Protein AF-A0A315DS94-F1 (afdb_monomer)

Structure (mmCIF, 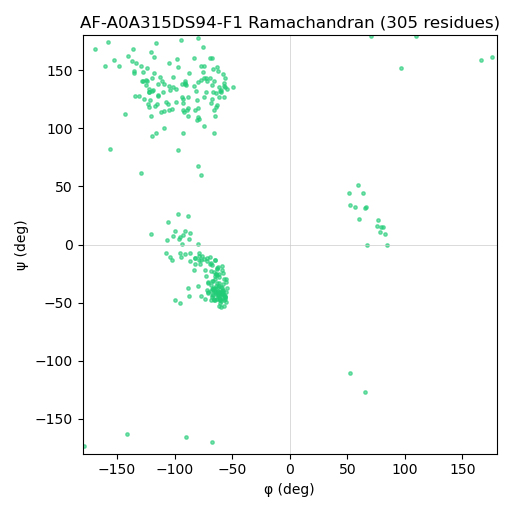N/CA/C/O backbone):
data_AF-A0A315DS94-F1
#
_entry.id   AF-A0A315DS94-F1
#
loop_
_atom_site.group_PDB
_atom_site.id
_atom_site.type_symbol
_atom_site.label_atom_id
_atom_site.label_alt_id
_atom_site.label_comp_id
_atom_site.label_asym_id
_atom_site.label_entity_id
_atom_site.label_seq_id
_atom_site.pdbx_PDB_ins_code
_atom_site.Cartn_x
_atom_site.Cartn_y
_atom_site.Cartn_z
_atom_site.occupancy
_atom_site.B_iso_or_equiv
_atom_site.auth_seq_id
_atom_site.auth_comp_id
_atom_site.auth_asym_id
_atom_site.auth_atom_id
_atom_site.pdbx_PDB_model_num
ATOM 1 N N . MET A 1 1 ? 12.320 22.728 8.512 1.00 31.58 1 MET A N 1
ATOM 2 C CA . MET A 1 1 ? 11.979 21.483 9.229 1.00 31.58 1 MET A CA 1
ATOM 3 C C . MET A 1 1 ? 10.503 21.560 9.566 1.00 31.58 1 MET A C 1
ATOM 5 O O . MET A 1 1 ? 10.141 22.388 10.389 1.00 31.58 1 MET A O 1
ATOM 9 N N . ALA A 1 2 ? 9.648 20.823 8.853 1.00 37.47 2 ALA A N 1
ATOM 10 C CA . ALA A 1 2 ? 8.247 20.714 9.250 1.00 37.47 2 ALA A CA 1
ATOM 11 C C . ALA A 1 2 ? 8.209 20.008 10.614 1.00 37.47 2 ALA A C 1
ATOM 13 O O . ALA A 1 2 ? 8.902 19.006 10.791 1.00 37.47 2 ALA A O 1
ATOM 14 N N . GLN A 1 3 ? 7.481 20.562 11.585 1.00 44.25 3 GLN A N 1
ATOM 15 C CA . GLN A 1 3 ? 7.216 19.864 12.843 1.00 44.25 3 GLN A CA 1
ATOM 16 C C . GLN A 1 3 ? 6.599 18.501 12.511 1.00 44.25 3 GLN A C 1
ATOM 18 O O . GLN A 1 3 ? 5.731 18.419 11.643 1.00 44.25 3 GLN A O 1
ATOM 23 N N . ASN A 1 4 ? 7.081 17.438 13.156 1.00 63.25 4 ASN A N 1
ATOM 24 C CA . ASN A 1 4 ? 6.507 16.108 13.006 1.00 63.25 4 ASN A CA 1
ATOM 25 C C . ASN A 1 4 ? 5.096 16.144 13.603 1.00 63.25 4 ASN A C 1
ATOM 27 O O . ASN A 1 4 ? 4.937 16.055 14.816 1.00 63.25 4 ASN A O 1
ATOM 31 N N . VAL A 1 5 ? 4.082 16.342 12.758 1.00 65.38 5 VAL A N 1
ATOM 32 C CA . VAL A 1 5 ? 2.681 16.517 13.173 1.00 65.38 5 VAL A CA 1
ATOM 33 C C . VAL A 1 5 ? 2.202 15.308 13.978 1.00 65.38 5 VAL A C 1
ATOM 35 O O . VAL A 1 5 ? 1.338 15.437 14.831 1.00 65.38 5 VAL A O 1
ATOM 38 N N . LEU A 1 6 ? 2.815 14.141 13.786 1.00 78.75 6 LEU A N 1
ATOM 39 C CA . LEU A 1 6 ? 2.491 12.937 14.542 1.00 78.75 6 LEU A CA 1
ATOM 40 C C . LEU A 1 6 ? 2.808 13.056 16.039 1.00 78.75 6 LEU A C 1
ATOM 42 O O . LEU A 1 6 ? 2.138 12.410 16.837 1.00 78.75 6 LEU A O 1
ATOM 46 N N . SER A 1 7 ? 3.772 13.892 16.451 1.00 75.81 7 SER A N 1
ATOM 47 C CA . SER A 1 7 ? 4.131 14.023 17.870 1.00 75.81 7 SER A CA 1
ATOM 48 C C . SER A 1 7 ? 3.084 14.758 18.710 1.00 75.81 7 SER A C 1
ATOM 50 O O . SER A 1 7 ? 3.202 14.773 19.932 1.00 75.81 7 SER A O 1
ATOM 52 N N . SER A 1 8 ? 2.089 15.402 18.087 1.00 79.62 8 SER A N 1
ATOM 53 C CA . SER A 1 8 ? 0.983 16.051 18.804 1.00 79.62 8 SER A CA 1
ATOM 54 C C . SER A 1 8 ? -0.181 15.106 19.113 1.00 79.62 8 SER A C 1
ATOM 56 O O . SER A 1 8 ? -1.092 15.498 19.842 1.00 79.62 8 SER A O 1
ATOM 58 N N . TYR A 1 9 ? -0.157 13.874 18.599 1.00 85.12 9 TYR A N 1
ATOM 59 C CA . TYR A 1 9 ? -1.193 12.877 18.844 1.00 85.12 9 TYR A CA 1
ATOM 60 C C . TYR A 1 9 ? -0.695 11.813 19.828 1.00 85.12 9 TYR A C 1
ATOM 62 O O . TYR A 1 9 ? 0.433 11.335 19.690 1.00 85.12 9 TYR A O 1
ATOM 70 N N . PRO A 1 10 ? -1.514 11.411 20.818 1.00 83.25 10 PRO A N 1
ATOM 71 C CA . PRO A 1 10 ? -1.152 10.317 21.703 1.00 83.25 10 PRO A CA 1
ATOM 72 C C . PRO A 1 10 ? -1.023 9.028 20.885 1.00 83.25 10 PRO A C 1
ATOM 74 O O . PRO A 1 10 ? -1.975 8.593 20.233 1.00 83.25 10 PRO A O 1
ATOM 77 N N . ALA A 1 11 ? 0.169 8.437 20.922 1.00 90.44 11 ALA A N 1
ATOM 78 C CA . ALA A 1 11 ? 0.489 7.188 20.252 1.00 90.44 11 ALA A CA 1
ATOM 79 C C . ALA A 1 11 ? 0.800 6.108 21.292 1.00 90.44 11 ALA A C 1
ATOM 81 O O . ALA A 1 11 ? 1.638 6.294 22.175 1.00 90.44 11 ALA A O 1
ATOM 82 N N . GLU A 1 12 ? 0.126 4.971 21.174 1.00 93.88 12 GLU A N 1
ATOM 83 C CA . GLU A 1 12 ? 0.364 3.773 21.973 1.00 93.88 12 GLU A CA 1
ATOM 84 C C . GLU A 1 12 ? 1.170 2.767 21.148 1.00 93.88 12 GLU A C 1
ATOM 86 O O . GLU A 1 12 ? 0.871 2.531 19.977 1.00 93.88 12 GLU A O 1
ATOM 91 N N . ALA A 1 13 ? 2.186 2.148 21.749 1.00 93.62 13 ALA A N 1
ATOM 92 C CA . ALA A 1 13 ? 2.885 1.043 21.106 1.00 93.62 13 ALA A CA 1
ATOM 93 C C . ALA A 1 13 ? 1.953 -0.174 21.007 1.00 93.62 13 ALA A C 1
ATOM 95 O O . ALA A 1 13 ? 1.464 -0.685 22.014 1.00 93.62 13 ALA A O 1
ATOM 96 N N . LEU A 1 14 ? 1.724 -0.656 19.787 1.00 94.06 14 LEU A N 1
ATOM 97 C CA . LEU A 1 14 ? 1.011 -1.900 19.542 1.00 94.06 14 LEU A CA 1
ATOM 98 C C . LEU A 1 14 ? 2.030 -3.032 19.451 1.00 94.06 14 LEU A C 1
ATOM 100 O O . LEU A 1 14 ? 2.844 -3.067 18.536 1.00 94.06 14 LEU A O 1
ATOM 104 N N . GLU A 1 15 ? 1.976 -3.974 20.382 1.00 93.31 15 GLU A N 1
ATOM 105 C CA . GLU A 1 15 ? 2.943 -5.068 20.437 1.00 93.31 15 GLU A CA 1
ATOM 106 C C . GLU A 1 15 ? 2.615 -6.177 19.437 1.00 93.31 15 GLU A C 1
ATOM 108 O O . GLU A 1 15 ? 1.640 -6.917 19.616 1.00 93.31 15 GLU A O 1
ATOM 113 N N . VAL A 1 16 ? 3.445 -6.296 18.397 1.00 96.75 16 VAL A N 1
ATOM 114 C CA . VAL A 1 16 ? 3.343 -7.326 17.356 1.00 96.75 16 VAL A CA 1
ATOM 115 C C . VAL A 1 16 ? 4.723 -7.921 17.094 1.00 96.75 16 VAL A C 1
ATOM 117 O O . VAL A 1 16 ? 5.678 -7.197 16.819 1.00 96.75 16 VAL A O 1
ATOM 120 N N . THR A 1 17 ? 4.818 -9.247 17.148 1.00 96.94 17 THR A N 1
ATOM 121 C CA . THR A 1 17 ? 6.034 -9.999 16.817 1.00 96.94 17 THR A CA 1
ATOM 122 C C . THR A 1 17 ? 5.780 -10.844 15.580 1.00 96.94 17 THR A C 1
ATOM 124 O O . THR A 1 17 ? 4.722 -11.462 15.460 1.00 96.94 17 THR A O 1
ATOM 127 N N . VAL A 1 18 ? 6.750 -10.880 14.671 1.00 96.56 18 VAL A N 1
ATOM 128 C CA . VAL A 1 18 ? 6.708 -11.693 13.451 1.00 96.56 18 VAL A CA 1
ATOM 129 C C . VAL A 1 18 ? 8.041 -12.391 13.232 1.00 96.56 18 VAL A C 1
ATOM 131 O O . VAL A 1 18 ? 9.091 -11.831 13.545 1.00 96.56 18 VAL A O 1
ATOM 134 N N . PHE A 1 19 ? 8.006 -13.583 12.644 1.00 95.56 19 PHE A N 1
ATOM 135 C CA . PHE A 1 19 ? 9.216 -14.254 12.189 1.00 95.56 19 PHE A CA 1
ATOM 136 C C . PHE A 1 19 ? 9.657 -13.671 10.845 1.00 95.56 19 PHE A C 1
ATOM 138 O O . PHE A 1 19 ? 8.937 -13.765 9.848 1.00 95.56 19 PHE A O 1
ATOM 145 N N . ASP A 1 20 ? 10.845 -13.073 10.797 1.00 95.12 20 ASP A N 1
ATOM 146 C CA . ASP A 1 20 ? 11.422 -12.592 9.551 1.00 95.12 20 ASP A CA 1
ATOM 147 C C . ASP A 1 20 ? 12.241 -13.695 8.878 1.00 95.12 20 ASP A C 1
ATOM 149 O O . ASP A 1 20 ? 13.325 -14.060 9.335 1.00 95.12 20 ASP A O 1
ATOM 153 N N . VAL A 1 21 ? 11.734 -14.201 7.754 1.00 92.19 21 VAL A N 1
ATOM 154 C CA . VAL A 1 21 ? 12.362 -15.296 7.000 1.00 92.19 21 VAL A CA 1
ATOM 155 C C . VAL A 1 21 ? 13.756 -14.922 6.489 1.00 92.19 21 VAL A C 1
ATOM 157 O O . VAL A 1 21 ? 14.645 -15.767 6.466 1.00 92.19 21 VAL A O 1
ATOM 160 N N . LYS A 1 22 ? 13.974 -13.662 6.095 1.00 91.19 22 LYS A N 1
ATOM 161 C CA . LYS A 1 22 ? 15.261 -13.213 5.552 1.00 91.19 22 LYS A CA 1
ATOM 162 C C . LYS A 1 22 ? 16.329 -13.126 6.642 1.00 91.19 22 LYS A C 1
ATOM 164 O O . LYS A 1 22 ? 17.489 -13.432 6.385 1.00 91.19 22 LYS A O 1
ATOM 169 N N . LEU A 1 23 ? 15.949 -12.668 7.832 1.00 93.00 23 LEU A N 1
ATOM 170 C CA . LEU A 1 23 ? 16.839 -12.538 8.986 1.00 93.00 23 LEU A CA 1
ATOM 171 C C . LEU A 1 23 ? 16.930 -13.824 9.818 1.00 93.00 23 LEU A C 1
ATOM 173 O O . LEU A 1 23 ? 17.822 -13.923 10.658 1.00 93.00 23 LEU A O 1
ATOM 177 N N . GLY A 1 24 ? 16.020 -14.778 9.608 1.00 94.62 24 GLY A N 1
ATOM 178 C CA . GLY A 1 24 ? 15.966 -16.049 10.328 1.00 94.62 24 GLY A CA 1
ATOM 179 C C . GLY A 1 24 ? 15.659 -15.895 11.818 1.00 94.62 24 GLY A C 1
ATOM 180 O O . GLY A 1 24 ? 16.174 -16.667 12.624 1.00 94.62 24 GLY A O 1
ATOM 181 N N . LYS A 1 25 ? 14.886 -14.874 12.208 1.00 95.75 25 LYS A N 1
ATOM 182 C CA . LYS A 1 25 ? 14.580 -14.588 13.618 1.00 95.75 25 LYS A CA 1
ATOM 183 C C . LYS A 1 25 ? 13.250 -13.872 13.797 1.00 95.75 25 LYS A C 1
ATOM 185 O O . LYS A 1 25 ? 12.793 -13.165 12.899 1.00 95.75 25 LYS A O 1
ATOM 190 N N . ASP A 1 26 ? 12.701 -13.976 15.000 1.00 97.12 26 ASP A N 1
ATOM 191 C CA . ASP A 1 26 ? 11.597 -13.127 15.426 1.00 97.12 26 ASP A CA 1
ATOM 192 C C . ASP A 1 26 ? 12.048 -11.673 15.569 1.00 97.12 26 ASP A C 1
ATOM 194 O O . ASP A 1 26 ? 13.120 -11.364 16.102 1.00 97.12 26 ASP A O 1
ATOM 198 N N . ILE A 1 27 ? 11.201 -10.768 15.095 1.00 96.56 27 ILE A N 1
ATOM 199 C CA . ILE A 1 27 ? 11.354 -9.332 15.262 1.00 96.56 27 ILE A CA 1
ATOM 200 C C . ILE A 1 27 ? 10.092 -8.758 15.894 1.00 96.56 27 ILE A C 1
ATOM 202 O O . ILE A 1 27 ? 8.969 -9.145 15.571 1.00 96.56 27 ILE A O 1
ATOM 206 N N . ARG A 1 28 ? 10.288 -7.796 16.789 1.00 96.69 28 ARG A N 1
ATOM 207 C CA . ARG A 1 28 ? 9.211 -6.978 17.339 1.00 96.69 28 ARG A CA 1
ATOM 208 C C . ARG A 1 28 ? 9.009 -5.781 16.423 1.00 96.69 28 ARG A C 1
ATOM 210 O O . ARG A 1 28 ? 9.938 -4.996 16.228 1.00 96.69 28 ARG A O 1
ATOM 217 N N . LEU A 1 29 ? 7.826 -5.671 15.834 1.00 95.50 29 LEU A N 1
ATOM 218 C CA . LEU A 1 29 ? 7.482 -4.561 14.959 1.00 95.50 29 LEU A CA 1
ATOM 219 C C . LEU A 1 29 ? 7.412 -3.252 15.747 1.00 95.50 29 LEU A C 1
ATOM 221 O O . LEU A 1 29 ? 7.094 -3.233 16.935 1.00 95.50 29 LEU A O 1
ATOM 225 N N . ASN A 1 30 ? 7.704 -2.149 15.063 1.00 90.31 30 ASN A N 1
ATOM 226 C CA . ASN A 1 30 ? 7.511 -0.810 15.597 1.00 90.31 30 ASN A CA 1
ATOM 227 C C . ASN A 1 30 ? 6.171 -0.276 15.081 1.00 90.31 30 ASN A C 1
ATOM 229 O O . ASN A 1 30 ? 6.100 0.411 14.062 1.00 90.31 30 ASN A O 1
ATOM 233 N N . THR A 1 31 ? 5.096 -0.679 15.748 1.00 94.06 31 THR A N 1
ATOM 234 C CA . THR A 1 31 ? 3.721 -0.333 15.379 1.00 94.06 31 THR A CA 1
ATOM 235 C C . THR A 1 31 ? 3.120 0.620 16.396 1.00 94.06 31 THR A C 1
ATOM 237 O O . THR A 1 31 ? 3.203 0.376 17.597 1.00 94.06 31 THR A O 1
ATOM 240 N N . GLN A 1 32 ? 2.518 1.712 15.922 1.00 96.06 32 GLN A N 1
ATOM 241 C CA . GLN A 1 32 ? 1.927 2.740 16.783 1.00 96.06 32 GLN A CA 1
ATOM 242 C C . GLN A 1 32 ? 0.443 2.898 16.480 1.00 96.06 32 GLN A C 1
ATOM 244 O O . GLN A 1 32 ? 0.084 3.162 15.336 1.00 96.06 32 GLN A O 1
ATOM 249 N N . LEU A 1 33 ? -0.401 2.756 17.499 1.00 97.44 33 LEU A N 1
ATOM 250 C CA . LEU A 1 33 ? -1.831 3.033 17.453 1.00 97.44 33 LEU A CA 1
ATOM 251 C C . LEU A 1 33 ? -2.081 4.477 17.897 1.00 97.44 33 LEU A C 1
ATOM 253 O O . LEU A 1 33 ? -1.751 4.854 19.018 1.00 97.44 33 LEU A O 1
ATOM 257 N N . LEU A 1 34 ? -2.697 5.266 17.026 1.00 97.56 34 LEU A N 1
ATOM 258 C CA . LEU A 1 34 ? -3.178 6.609 17.318 1.00 97.56 34 LEU A CA 1
ATOM 259 C C . LEU A 1 34 ? -4.701 6.576 17.394 1.00 97.56 34 LEU A C 1
ATOM 261 O O . LEU A 1 34 ? -5.378 6.159 16.448 1.00 97.56 34 LEU A O 1
ATOM 265 N N . ALA A 1 35 ? -5.228 6.996 18.540 1.00 95.56 35 ALA A N 1
ATOM 266 C CA . ALA A 1 35 ? -6.650 6.940 18.843 1.00 95.56 35 ALA A CA 1
ATOM 267 C C . ALA A 1 35 ? -7.360 8.258 18.482 1.00 95.56 35 ALA A C 1
ATOM 269 O O . ALA A 1 35 ? -6.830 9.336 18.771 1.00 95.56 35 ALA A O 1
ATOM 270 N N . PRO A 1 36 ? -8.566 8.204 17.885 1.00 95.56 36 PRO A N 1
ATOM 271 C CA . PRO A 1 36 ? -9.404 9.379 17.712 1.00 95.56 36 PRO A CA 1
ATOM 272 C C . PRO A 1 36 ? -10.060 9.751 19.050 1.00 95.56 36 PRO A C 1
ATOM 274 O O . PRO A 1 36 ? -10.054 8.979 20.009 1.00 95.56 36 PRO A O 1
ATOM 277 N N . THR A 1 37 ? -10.687 10.924 19.115 1.00 94.06 37 THR A N 1
ATOM 278 C CA . THR A 1 37 ? -11.395 11.385 20.324 1.00 94.06 37 THR A CA 1
ATOM 279 C C . THR A 1 37 ? -12.779 10.753 20.509 1.00 94.06 37 THR A C 1
ATOM 281 O O . THR A 1 37 ? -13.392 10.920 21.563 1.00 94.06 37 THR A O 1
ATOM 284 N N . VAL A 1 38 ? -13.288 10.031 19.503 1.00 94.81 38 VAL A N 1
ATOM 285 C CA . VAL A 1 38 ? -14.598 9.365 19.557 1.00 94.81 38 VAL A CA 1
ATOM 286 C C . VAL A 1 38 ? -14.545 8.076 20.397 1.00 94.81 38 VAL A C 1
ATOM 288 O O . VAL A 1 38 ? -13.489 7.447 20.473 1.00 94.81 38 VAL A O 1
ATOM 291 N N . PRO A 1 39 ? -15.661 7.621 20.998 1.00 95.75 39 PRO A N 1
ATOM 292 C CA . PRO A 1 39 ? -15.688 6.376 21.771 1.00 95.75 39 PRO A CA 1
ATOM 293 C C . PRO A 1 39 ? -15.388 5.109 20.950 1.00 95.75 39 PRO A C 1
ATOM 295 O O . PRO A 1 39 ? -15.689 5.030 19.753 1.00 95.75 39 PRO A O 1
ATOM 298 N N . THR A 1 40 ? -14.852 4.085 21.615 1.00 96.06 40 THR A N 1
ATOM 299 C CA . THR A 1 40 ? -14.667 2.732 21.062 1.00 96.06 40 THR A CA 1
ATOM 300 C C . THR A 1 40 ? -16.018 2.010 20.859 1.00 96.06 40 THR A C 1
ATOM 302 O O . THR A 1 40 ? -17.015 2.408 21.467 1.00 96.06 40 THR A O 1
ATOM 305 N N . PRO A 1 41 ? -16.088 0.954 20.019 1.00 97.56 41 PRO A N 1
ATOM 306 C CA . PRO A 1 41 ? -15.018 0.425 19.170 1.00 97.56 41 PRO A CA 1
ATOM 307 C C . PRO A 1 41 ? -14.662 1.376 18.015 1.00 97.56 41 PRO A C 1
ATOM 309 O O . PRO A 1 41 ? -15.520 2.075 17.472 1.00 97.56 41 PRO A O 1
ATOM 312 N N . TRP A 1 42 ? -13.380 1.459 17.666 1.00 98.19 42 TRP A N 1
ATOM 313 C CA . TRP A 1 42 ? -12.876 2.272 16.561 1.00 98.19 42 TRP A CA 1
ATOM 314 C C . TRP A 1 42 ? -12.824 1.473 15.268 1.00 98.19 42 TRP A C 1
ATOM 316 O O . TRP A 1 42 ? -12.377 0.332 15.249 1.00 98.19 42 TRP A O 1
ATOM 326 N N . GLN A 1 43 ? -13.211 2.114 14.172 1.00 98.62 43 GLN A N 1
ATOM 327 C CA . GLN A 1 43 ? -12.850 1.647 12.840 1.00 98.62 43 GLN A CA 1
ATOM 328 C C . GLN A 1 43 ? -11.417 2.103 12.565 1.00 98.62 43 GLN A C 1
ATOM 330 O O . GLN A 1 43 ? -11.048 3.221 12.936 1.00 98.62 43 GLN A O 1
ATOM 335 N N . THR A 1 44 ? -10.605 1.253 11.946 1.00 98.75 44 THR A N 1
ATOM 336 C CA . THR A 1 44 ? -9.150 1.446 11.932 1.00 98.75 44 THR A CA 1
ATOM 337 C C . THR A 1 44 ? -8.571 1.403 10.534 1.00 98.75 44 THR A C 1
ATOM 339 O O . THR A 1 44 ? -8.952 0.568 9.717 1.00 98.75 44 THR A O 1
ATOM 342 N N . VAL A 1 45 ? -7.598 2.272 10.274 1.00 98.88 45 VAL A N 1
ATOM 343 C CA . VAL A 1 45 ? -6.780 2.243 9.062 1.00 98.88 45 VAL A CA 1
ATOM 344 C C . VAL A 1 45 ? -5.333 1.936 9.436 1.00 98.88 45 VAL A C 1
ATOM 346 O O . VAL A 1 45 ? -4.709 2.670 10.199 1.00 98.88 45 VAL A O 1
ATOM 349 N N . VAL A 1 46 ? -4.784 0.854 8.889 1.00 98.88 46 VAL A N 1
ATOM 350 C CA . VAL A 1 46 ? -3.361 0.518 9.000 1.00 98.88 46 VAL A CA 1
ATOM 351 C C . VAL A 1 46 ? -2.610 1.180 7.848 1.00 98.88 46 VAL A C 1
ATOM 353 O O . VAL A 1 46 ? -2.964 0.990 6.684 1.00 98.88 46 VAL A O 1
ATOM 356 N N . LEU A 1 47 ? -1.565 1.939 8.177 1.00 98.88 47 LEU A N 1
ATOM 357 C CA . LEU A 1 47 ? -0.715 2.673 7.248 1.00 98.88 47 LEU A CA 1
ATOM 358 C C . LEU A 1 47 ? 0.724 2.140 7.291 1.00 98.88 47 LEU A C 1
ATOM 360 O O . LEU A 1 47 ? 1.511 2.573 8.135 1.00 98.88 47 LEU A O 1
ATOM 364 N N . PRO A 1 48 ? 1.123 1.226 6.390 1.00 98.56 48 PRO A N 1
ATOM 365 C CA . PRO A 1 48 ? 2.526 0.890 6.198 1.00 98.56 48 PRO A CA 1
ATOM 366 C C . PRO A 1 48 ? 3.283 2.091 5.630 1.00 98.56 48 PRO A C 1
ATOM 368 O O . PRO A 1 48 ? 2.779 2.792 4.752 1.00 98.56 48 PRO A O 1
ATOM 371 N N . SER A 1 49 ? 4.510 2.308 6.101 1.00 97.75 49 SER A N 1
ATOM 372 C CA . SER A 1 49 ? 5.350 3.417 5.638 1.00 97.75 49 SER A CA 1
ATOM 373 C C . SER A 1 49 ? 5.683 3.320 4.150 1.00 97.75 49 SER A C 1
ATOM 375 O O . SER A 1 49 ? 5.874 2.229 3.600 1.00 97.75 49 SER A O 1
ATOM 377 N N . ASN A 1 50 ? 5.850 4.459 3.494 1.00 96.81 50 ASN A N 1
ATOM 378 C CA . ASN A 1 50 ? 6.501 4.548 2.197 1.00 96.81 50 ASN A CA 1
ATOM 379 C C . ASN A 1 50 ? 8.016 4.217 2.308 1.00 96.81 50 ASN A C 1
ATOM 381 O O . ASN A 1 50 ? 8.500 3.715 3.323 1.00 96.81 50 ASN A O 1
ATOM 385 N N . CYS A 1 51 ? 8.809 4.446 1.253 1.00 96.81 51 CYS A N 1
ATOM 386 C CA . CYS A 1 51 ? 10.226 4.060 1.279 1.00 96.81 51 CYS A CA 1
ATOM 387 C C . CYS A 1 51 ? 11.118 4.892 2.231 1.00 96.81 51 CYS A C 1
ATOM 389 O O . CYS A 1 51 ? 12.266 4.492 2.450 1.00 96.81 51 CYS A O 1
ATOM 391 N N . THR A 1 52 ? 10.638 6.010 2.793 1.00 95.44 52 THR A N 1
ATOM 392 C CA . THR A 1 52 ? 11.351 6.843 3.784 1.00 95.44 52 THR A CA 1
ATOM 393 C C . THR A 1 52 ? 11.128 6.384 5.227 1.00 95.44 52 THR A C 1
ATOM 395 O O . THR A 1 52 ? 11.632 7.013 6.152 1.00 95.44 52 THR A O 1
ATOM 398 N N . GLY A 1 53 ? 10.424 5.267 5.440 1.00 94.69 53 GLY A N 1
ATOM 399 C CA . GLY A 1 53 ? 10.249 4.697 6.773 1.00 94.69 53 GLY A CA 1
ATOM 400 C C . GLY A 1 53 ? 9.432 5.623 7.671 1.00 94.69 53 GLY A C 1
ATOM 401 O O . GLY A 1 53 ? 8.340 6.037 7.302 1.00 94.69 53 GLY A O 1
ATOM 402 N N . ARG A 1 54 ? 9.953 5.948 8.856 1.00 92.12 54 ARG A N 1
ATOM 403 C CA . ARG A 1 54 ? 9.249 6.800 9.835 1.00 92.12 54 ARG A CA 1
ATOM 404 C C . ARG A 1 54 ? 9.087 8.252 9.391 1.00 92.12 54 ARG A C 1
ATOM 406 O O . ARG A 1 54 ? 8.232 8.946 9.929 1.00 92.12 54 ARG A O 1
ATOM 413 N N . ASP A 1 55 ? 9.866 8.685 8.404 1.00 92.44 55 ASP A N 1
ATOM 414 C CA . ASP A 1 55 ? 9.788 10.031 7.834 1.00 92.44 55 ASP A CA 1
ATOM 415 C C . ASP A 1 55 ? 8.765 10.102 6.684 1.00 92.44 55 ASP A C 1
ATOM 417 O O . ASP A 1 55 ? 8.889 10.922 5.771 1.00 92.44 55 ASP A O 1
ATOM 421 N N . ASP A 1 56 ? 7.778 9.203 6.664 1.00 95.00 56 ASP A N 1
ATOM 422 C CA . ASP A 1 56 ? 6.724 9.188 5.655 1.00 95.00 56 ASP A CA 1
ATOM 423 C C . ASP A 1 56 ? 5.857 10.454 5.764 1.00 95.00 56 ASP A C 1
ATOM 425 O O . ASP A 1 56 ? 5.081 10.651 6.701 1.00 95.00 56 ASP A O 1
ATOM 429 N N . HIS A 1 57 ? 5.968 11.335 4.769 1.00 94.88 57 HIS A N 1
ATOM 430 C CA . HIS A 1 57 ? 5.173 12.556 4.723 1.00 94.88 57 HIS A CA 1
ATOM 431 C C . HIS A 1 57 ? 3.670 12.286 4.561 1.00 94.88 57 HIS A C 1
ATOM 433 O O . HIS A 1 57 ? 2.858 13.047 5.083 1.00 94.88 57 HIS A O 1
ATOM 439 N N . PHE A 1 58 ? 3.281 11.191 3.903 1.00 96.75 58 PHE A N 1
ATOM 440 C CA . PHE A 1 58 ? 1.877 10.818 3.763 1.00 96.75 58 PHE A CA 1
ATOM 441 C C . PHE A 1 58 ? 1.241 10.516 5.123 1.00 96.75 58 PHE A C 1
ATOM 443 O O . PHE A 1 58 ? 0.079 10.857 5.331 1.00 96.75 58 PHE A O 1
ATOM 450 N N . TRP A 1 59 ? 1.994 9.965 6.084 1.00 97.12 59 TRP A N 1
ATOM 451 C CA . TRP A 1 59 ? 1.505 9.797 7.457 1.00 97.12 59 TRP A CA 1
ATOM 452 C C . TRP A 1 59 ? 1.163 11.140 8.110 1.00 97.12 59 TRP A C 1
ATOM 454 O O . TRP A 1 59 ? 0.090 11.266 8.693 1.00 97.12 59 TRP A O 1
ATOM 464 N N . ASN A 1 60 ? 2.016 12.160 7.953 1.00 95.56 60 ASN A N 1
ATOM 465 C CA . ASN A 1 60 ? 1.772 13.500 8.508 1.00 95.56 60 ASN A CA 1
ATOM 466 C C . ASN A 1 60 ? 0.497 14.162 7.958 1.00 95.56 60 ASN A C 1
ATOM 468 O O . ASN A 1 60 ? -0.107 14.977 8.650 1.00 95.56 60 ASN A O 1
ATOM 472 N N . LEU A 1 61 ? 0.092 13.822 6.732 1.00 96.88 61 LEU A N 1
ATOM 473 C CA . LEU A 1 61 ? -1.125 14.342 6.106 1.00 96.88 61 LEU A CA 1
ATOM 474 C C . LEU A 1 61 ? -2.356 13.491 6.451 1.00 96.88 61 LEU A C 1
ATOM 476 O O . LEU A 1 61 ? -3.420 14.020 6.773 1.00 96.88 61 LEU A O 1
ATOM 480 N N . MET A 1 62 ? -2.217 12.165 6.391 1.00 97.88 62 MET A N 1
ATOM 481 C CA . MET A 1 62 ? -3.338 11.236 6.515 1.00 97.88 62 MET A CA 1
ATOM 482 C C . MET A 1 62 ? -3.774 11.006 7.961 1.00 97.88 62 MET A C 1
ATOM 484 O O . MET A 1 62 ? -4.969 10.873 8.212 1.00 97.88 62 MET A O 1
ATOM 488 N N . VAL A 1 63 ? -2.843 10.987 8.921 1.00 98.00 63 VAL A N 1
ATOM 489 C CA . VAL A 1 63 ? -3.175 10.753 10.336 1.00 98.00 63 VAL A CA 1
ATOM 490 C C . VAL A 1 63 ? -4.150 11.810 10.871 1.00 98.00 63 VAL A C 1
ATOM 492 O O . VAL A 1 63 ? -5.216 11.409 11.341 1.00 98.00 63 VAL A O 1
ATOM 495 N N . PRO A 1 64 ? -3.888 13.131 10.754 1.00 97.12 64 PRO A N 1
ATOM 496 C CA . PRO A 1 64 ? -4.844 14.147 11.194 1.00 97.12 64 PRO A CA 1
ATOM 497 C C . PRO A 1 64 ? -6.220 14.001 10.541 1.00 97.12 64 PRO A C 1
ATOM 499 O O . PRO A 1 64 ? -7.237 14.073 11.229 1.00 97.12 64 PRO A O 1
ATOM 502 N N . ALA A 1 65 ? -6.256 13.755 9.226 1.00 97.31 65 ALA A N 1
ATOM 503 C CA . ALA A 1 65 ? -7.499 13.624 8.472 1.00 97.31 65 ALA A CA 1
ATOM 504 C C . ALA A 1 65 ? -8.340 12.423 8.943 1.00 97.31 65 ALA A C 1
ATOM 506 O O . ALA A 1 65 ? -9.556 12.535 9.091 1.00 97.31 65 ALA A O 1
ATOM 507 N N . MET A 1 66 ? -7.695 11.284 9.207 1.00 98.06 66 MET A N 1
ATOM 508 C CA . MET A 1 66 ? -8.348 10.068 9.699 1.00 98.06 66 MET A CA 1
ATOM 509 C C . MET A 1 66 ? -8.870 10.238 11.127 1.00 98.06 66 MET A C 1
ATOM 511 O O . MET A 1 66 ? -10.036 9.939 11.392 1.00 98.06 66 MET A O 1
ATOM 515 N N . LEU A 1 67 ? -8.043 10.777 12.029 1.00 97.50 67 LEU A N 1
ATOM 516 C CA . LEU A 1 67 ? -8.427 11.010 13.423 1.00 97.50 67 LEU A CA 1
ATOM 517 C C . LEU A 1 67 ? -9.592 12.006 13.526 1.00 97.50 67 LEU A C 1
ATOM 519 O O . LEU A 1 67 ? -10.519 11.781 14.301 1.00 97.50 67 LEU A O 1
ATOM 523 N N . GLN A 1 68 ? -9.590 13.064 12.703 1.00 96.12 68 GLN A N 1
ATOM 524 C CA . GLN A 1 68 ? -10.683 14.042 12.630 1.00 96.12 68 GLN A CA 1
ATOM 525 C C . GLN A 1 68 ? -12.008 13.425 12.154 1.00 96.12 68 GLN A C 1
ATOM 527 O O . GLN A 1 68 ? -13.073 13.939 12.481 1.00 96.12 68 GLN A O 1
ATOM 532 N N . LYS A 1 69 ? -11.949 12.336 11.383 1.00 96.94 69 LYS A N 1
ATOM 533 C CA . LYS A 1 69 ? -13.112 11.574 10.905 1.00 96.94 69 LYS A CA 1
ATOM 534 C C . LYS A 1 69 ? -13.484 10.407 11.831 1.00 96.94 69 LYS A C 1
ATOM 536 O O . LYS A 1 69 ? -14.301 9.571 11.447 1.00 96.94 69 LYS A O 1
ATOM 541 N N . GLY A 1 70 ? -12.864 10.304 13.008 1.00 97.06 70 GLY A N 1
ATOM 542 C CA . GLY A 1 70 ? -13.190 9.283 14.001 1.00 97.06 70 GLY A CA 1
ATOM 543 C C . GLY A 1 70 ? -12.600 7.894 13.726 1.00 97.06 70 GLY A C 1
ATOM 544 O O . GLY A 1 70 ? -13.039 6.918 14.346 1.00 97.06 70 GLY A O 1
ATOM 545 N N . PHE A 1 71 ? -11.617 7.784 12.824 1.00 98.44 71 PHE A N 1
ATOM 546 C CA . PHE A 1 71 ? -10.869 6.547 12.580 1.00 98.44 71 PHE A CA 1
ATOM 547 C C . PHE A 1 71 ? -9.644 6.469 13.483 1.00 98.44 71 PHE A C 1
ATOM 549 O O . PHE A 1 71 ? -8.909 7.443 13.606 1.00 98.44 71 PHE A O 1
ATOM 556 N N . ALA A 1 72 ? -9.377 5.297 14.059 1.00 98.31 72 ALA A N 1
ATOM 557 C CA . ALA A 1 72 ? -8.060 5.012 14.618 1.00 98.31 72 ALA A CA 1
ATOM 558 C C . ALA A 1 72 ? -7.061 4.724 13.498 1.00 98.31 72 ALA A C 1
ATOM 560 O O . ALA A 1 72 ? -7.419 4.179 12.451 1.00 98.31 72 ALA A O 1
ATOM 561 N N . VAL A 1 73 ? -5.797 5.068 13.724 1.00 98.56 73 VAL A N 1
ATOM 562 C CA . VAL A 1 73 ? -4.731 4.844 12.746 1.00 98.56 73 VAL A CA 1
ATOM 563 C C . VAL A 1 73 ? -3.639 3.996 13.363 1.00 98.56 73 VAL A C 1
ATOM 565 O O . VAL A 1 73 ? -3.201 4.267 14.475 1.00 98.56 73 VAL A O 1
ATOM 568 N N . VAL A 1 74 ? -3.173 2.988 12.632 1.00 98.62 74 VAL A N 1
ATOM 569 C CA . VAL A 1 74 ? -1.993 2.214 13.017 1.00 98.62 74 VAL A CA 1
ATOM 570 C C . VAL A 1 74 ? -0.875 2.491 12.034 1.00 98.62 74 VAL A C 1
ATOM 572 O O . VAL A 1 74 ? -0.970 2.121 10.868 1.00 98.62 74 VAL A O 1
ATOM 575 N N . LEU A 1 75 ? 0.199 3.116 12.500 1.00 98.31 75 LEU A N 1
ATOM 576 C CA . LEU A 1 75 ? 1.415 3.284 11.712 1.00 98.31 75 LEU A CA 1
ATOM 577 C C . LEU A 1 75 ? 2.229 1.996 11.779 1.00 98.31 75 LEU A C 1
ATOM 579 O O . LEU A 1 75 ? 2.563 1.529 12.869 1.00 98.31 75 LEU A O 1
ATOM 583 N N . LEU A 1 76 ? 2.542 1.427 10.616 1.00 98.00 76 LEU A N 1
ATOM 584 C CA . LEU A 1 76 ? 3.323 0.202 10.490 1.00 98.00 76 LEU A CA 1
ATOM 585 C C . LEU A 1 76 ? 4.713 0.511 9.920 1.00 98.00 76 LEU A C 1
ATOM 587 O O . LEU A 1 76 ? 4.901 0.652 8.705 1.00 98.00 76 LEU A O 1
ATOM 591 N N . ASP A 1 77 ? 5.701 0.580 10.813 1.00 95.38 77 ASP A N 1
ATOM 592 C CA . ASP A 1 77 ? 7.114 0.662 10.457 1.00 95.38 77 ASP A CA 1
ATOM 593 C C . ASP A 1 77 ? 7.753 -0.734 10.410 1.00 95.38 77 ASP A C 1
ATOM 595 O O . ASP A 1 77 ? 8.211 -1.293 11.409 1.00 95.38 77 ASP A O 1
ATOM 599 N N . SER A 1 78 ? 7.811 -1.290 9.200 1.00 95.75 78 SER A N 1
ATOM 600 C CA . SER A 1 78 ? 8.515 -2.544 8.914 1.00 95.75 78 SER A CA 1
ATOM 601 C C . SER A 1 78 ? 10.043 -2.393 8.884 1.00 95.75 78 SER A C 1
ATOM 603 O O . SER A 1 78 ? 10.747 -3.401 8.806 1.00 95.75 78 SER A O 1
ATOM 605 N N . PHE A 1 79 ? 10.578 -1.169 8.856 1.00 95.94 79 PHE A N 1
ATOM 606 C CA . PHE A 1 79 ? 11.975 -0.901 8.512 1.00 95.94 79 PHE A CA 1
ATOM 607 C C . PHE A 1 79 ? 12.866 -0.788 9.740 1.00 95.94 79 PHE A C 1
ATOM 609 O O . PHE A 1 79 ? 13.882 -1.486 9.801 1.00 95.94 79 PHE A O 1
ATOM 616 N N . SER A 1 80 ? 12.492 0.026 10.735 1.00 94.38 80 SER A N 1
ATOM 617 C CA . SER A 1 80 ? 13.352 0.232 11.908 1.00 94.38 80 SER A CA 1
ATOM 618 C C . SER A 1 80 ? 13.679 -1.061 12.667 1.00 94.38 80 SER A C 1
ATOM 620 O O . SER A 1 80 ? 14.845 -1.231 13.030 1.00 94.38 80 SER A O 1
ATOM 622 N N . PRO A 1 81 ? 12.747 -2.025 12.852 1.00 94.50 81 PRO A N 1
ATOM 623 C CA . PRO A 1 81 ? 13.060 -3.307 13.498 1.00 94.50 81 PRO A CA 1
ATOM 624 C C . PRO A 1 81 ? 14.083 -4.153 12.731 1.00 94.50 81 PRO A C 1
ATOM 626 O O . PRO A 1 81 ? 14.722 -5.040 13.294 1.00 94.50 81 PRO A O 1
ATOM 629 N N . ARG A 1 82 ? 14.242 -3.875 11.433 1.00 95.69 82 ARG A N 1
ATOM 630 C CA . ARG A 1 82 ? 15.172 -4.547 10.520 1.00 95.69 82 ARG A CA 1
ATOM 631 C C . ARG A 1 82 ? 16.444 -3.729 10.269 1.00 95.69 82 ARG A C 1
ATOM 633 O O . ARG A 1 82 ? 17.262 -4.123 9.445 1.00 95.69 82 ARG A O 1
ATOM 640 N N . GLY A 1 83 ? 16.629 -2.617 10.986 1.00 94.75 83 GLY A N 1
ATOM 641 C CA . GLY A 1 83 ? 17.824 -1.774 10.907 1.00 94.75 83 GLY A CA 1
ATOM 642 C C . GLY A 1 83 ? 17.851 -0.806 9.723 1.00 94.75 83 GLY A C 1
ATOM 643 O O . GLY A 1 83 ? 18.909 -0.262 9.414 1.00 94.75 83 GLY A O 1
ATOM 644 N N . PHE A 1 84 ? 16.715 -0.571 9.060 1.00 95.31 84 PHE A N 1
ATOM 645 C CA . PHE A 1 84 ? 16.625 0.367 7.942 1.00 95.31 84 PHE A CA 1
ATOM 646 C C . PHE A 1 84 ? 15.955 1.673 8.377 1.00 95.31 84 PHE A C 1
ATOM 648 O O . PHE A 1 84 ? 14.898 1.661 9.001 1.00 95.31 84 PHE A O 1
ATOM 655 N N . SER A 1 85 ? 16.546 2.809 8.006 1.00 94.25 85 SER A N 1
ATOM 656 C CA . SER A 1 85 ? 15.877 4.116 8.070 1.00 94.25 85 SER A CA 1
ATOM 657 C C . SER A 1 85 ? 15.109 4.414 6.781 1.00 94.25 85 SER A C 1
ATOM 659 O O . SER A 1 85 ? 14.008 4.947 6.820 1.00 94.25 85 SER A O 1
ATOM 661 N N . SER A 1 86 ? 15.662 4.016 5.634 1.00 95.62 86 SER A N 1
ATOM 662 C CA . SER A 1 86 ? 15.027 4.128 4.325 1.00 95.62 86 SER A CA 1
ATOM 663 C C . SER A 1 86 ? 15.465 2.991 3.411 1.00 95.62 86 SER A C 1
ATOM 665 O O . SER A 1 86 ? 16.572 2.468 3.522 1.00 95.62 86 SER A O 1
ATOM 667 N N . VAL A 1 87 ? 14.598 2.665 2.455 1.00 96.38 87 VAL A N 1
ATOM 668 C CA . VAL A 1 87 ? 14.879 1.738 1.351 1.00 96.38 87 VAL A CA 1
ATOM 669 C C . VAL A 1 87 ? 14.718 2.407 -0.016 1.00 96.38 87 VAL A C 1
ATOM 671 O O . VAL A 1 87 ? 14.760 1.731 -1.039 1.00 96.38 87 VAL A O 1
ATOM 674 N N . CYS A 1 88 ? 14.530 3.733 -0.082 1.00 96.25 88 CYS A N 1
ATOM 675 C CA . CYS A 1 88 ? 14.283 4.423 -1.355 1.00 96.25 88 CYS A CA 1
ATOM 676 C C . CYS A 1 88 ? 15.431 4.234 -2.357 1.00 96.25 88 CYS A C 1
ATOM 678 O O . CYS A 1 88 ? 15.178 4.085 -3.550 1.00 96.25 88 CYS A O 1
ATOM 680 N N . ALA A 1 89 ? 16.680 4.207 -1.882 1.00 94.56 89 ALA A N 1
ATOM 681 C CA . ALA A 1 89 ? 17.860 3.999 -2.719 1.00 94.56 89 ALA A CA 1
ATOM 682 C C . ALA A 1 89 ? 18.143 2.518 -3.032 1.00 94.56 89 ALA A C 1
ATOM 684 O O . ALA A 1 89 ? 18.903 2.221 -3.952 1.00 94.56 89 ALA A O 1
ATOM 685 N N . ASN A 1 90 ? 17.567 1.571 -2.291 1.00 93.56 90 ASN A N 1
ATOM 686 C CA . ASN A 1 90 ? 17.730 0.144 -2.556 1.00 93.56 90 ASN A CA 1
ATOM 687 C C . ASN A 1 90 ? 16.552 -0.656 -1.985 1.00 93.56 90 ASN A C 1
ATOM 689 O O . ASN A 1 90 ? 16.621 -1.247 -0.907 1.00 93.56 90 ASN A O 1
ATOM 693 N N . LYS A 1 91 ? 15.462 -0.701 -2.746 1.00 90.56 91 LYS A N 1
ATOM 694 C CA . LYS A 1 91 ? 14.236 -1.421 -2.410 1.00 90.56 91 LYS A CA 1
ATOM 695 C C . LYS A 1 91 ? 14.459 -2.936 -2.315 1.00 90.56 91 LYS A C 1
ATOM 697 O O . LYS A 1 91 ? 13.694 -3.597 -1.629 1.00 90.56 91 LYS A O 1
ATOM 702 N N . PHE A 1 92 ? 15.515 -3.500 -2.915 1.00 87.75 92 PHE A N 1
ATOM 703 C CA . PHE A 1 92 ? 15.816 -4.939 -2.806 1.00 87.75 92 PHE A CA 1
ATOM 704 C C . PHE A 1 92 ? 16.269 -5.374 -1.403 1.00 87.75 92 PHE A C 1
ATOM 706 O O . PHE A 1 92 ? 16.233 -6.565 -1.079 1.00 87.75 92 PHE A O 1
ATOM 713 N N . GLN A 1 93 ? 16.680 -4.433 -0.547 1.00 90.00 93 GLN A N 1
ATOM 714 C CA . GLN A 1 93 ? 17.048 -4.741 0.837 1.00 90.00 93 GLN A CA 1
ATOM 715 C C . GLN A 1 93 ? 15.849 -5.170 1.685 1.00 90.00 93 GLN A C 1
ATOM 717 O O . GLN A 1 93 ? 16.042 -5.924 2.639 1.00 90.00 93 GLN A O 1
ATOM 722 N N . MET A 1 94 ? 14.630 -4.788 1.296 1.00 92.12 94 MET A N 1
ATOM 723 C CA . MET A 1 94 ? 13.408 -5.124 2.013 1.00 92.12 94 MET A CA 1
ATOM 724 C C . MET A 1 94 ? 12.428 -5.878 1.115 1.00 92.12 94 MET A C 1
ATOM 726 O O . MET A 1 94 ? 11.951 -5.362 0.106 1.00 92.12 94 MET A O 1
ATOM 730 N N . TRP A 1 95 ? 12.116 -7.113 1.498 1.00 93.75 95 TRP A N 1
ATOM 731 C CA . TRP A 1 95 ? 11.157 -7.943 0.775 1.00 93.75 95 TRP A CA 1
ATOM 732 C C . TRP A 1 95 ? 9.737 -7.432 1.020 1.00 93.75 95 TRP A C 1
ATOM 734 O O . TRP A 1 95 ? 9.351 -7.186 2.162 1.00 93.75 95 TRP A O 1
ATOM 744 N N . GLN A 1 96 ? 8.959 -7.260 -0.050 1.00 94.31 96 GLN A N 1
ATOM 745 C CA . GLN A 1 96 ? 7.566 -6.813 0.071 1.00 94.31 96 GLN A CA 1
ATOM 746 C C . GLN A 1 96 ? 6.705 -7.881 0.745 1.00 94.31 96 GLN A C 1
ATOM 748 O O . GLN A 1 96 ? 5.803 -7.555 1.505 1.00 94.31 96 GLN A O 1
ATOM 753 N N . GLU A 1 97 ? 7.052 -9.149 0.545 1.00 95.50 97 GLU A N 1
ATOM 754 C CA . GLU A 1 97 ? 6.441 -10.302 1.196 1.00 95.50 97 GLU A CA 1
ATOM 755 C C . GLU A 1 97 ? 6.506 -10.169 2.722 1.00 95.50 97 GLU A C 1
ATOM 757 O O . GLU A 1 97 ? 5.492 -10.315 3.394 1.00 95.50 97 GLU A O 1
ATOM 762 N N . ALA A 1 98 ? 7.660 -9.769 3.270 1.00 96.31 98 ALA A N 1
ATOM 763 C CA . ALA A 1 98 ? 7.804 -9.534 4.706 1.00 96.31 98 ALA A CA 1
ATOM 764 C C . ALA A 1 98 ? 6.886 -8.401 5.198 1.00 96.31 98 ALA A C 1
ATOM 766 O O . ALA A 1 98 ? 6.295 -8.510 6.263 1.00 96.31 98 ALA A O 1
ATOM 767 N N . ARG A 1 99 ? 6.687 -7.344 4.400 1.00 97.50 99 ARG A N 1
ATOM 768 C CA . ARG A 1 99 ? 5.756 -6.258 4.753 1.00 97.50 99 ARG A CA 1
ATOM 769 C C . ARG A 1 99 ? 4.292 -6.698 4.730 1.00 97.50 99 ARG A C 1
ATOM 771 O O . ARG A 1 99 ? 3.506 -6.220 5.542 1.00 97.50 99 ARG A O 1
ATOM 778 N N . VAL A 1 100 ? 3.924 -7.601 3.821 1.00 98.31 100 VAL A N 1
ATOM 779 C CA . VAL A 1 100 ? 2.587 -8.213 3.796 1.00 98.31 100 VAL A CA 1
ATOM 780 C C . VAL A 1 100 ? 2.383 -9.092 5.036 1.00 98.31 100 VAL A C 1
ATOM 782 O O . VAL A 1 100 ? 1.341 -8.978 5.677 1.00 98.31 100 VAL A O 1
ATOM 785 N N . VAL A 1 101 ? 3.384 -9.894 5.431 1.00 97.94 101 VAL A N 1
ATOM 786 C CA . VAL A 1 101 ? 3.355 -10.664 6.694 1.00 97.94 101 VAL A CA 1
ATOM 787 C C . VAL A 1 101 ? 3.162 -9.735 7.893 1.00 97.94 101 VAL A C 1
ATOM 789 O O . VAL A 1 101 ? 2.286 -9.988 8.718 1.00 97.94 101 VAL A O 1
ATOM 792 N N . ASP A 1 102 ? 3.930 -8.642 7.966 1.00 98.31 102 ASP A N 1
ATOM 793 C CA . ASP A 1 102 ? 3.803 -7.647 9.033 1.00 98.31 102 ASP A CA 1
ATOM 794 C C . ASP A 1 102 ? 2.370 -7.086 9.107 1.00 98.31 102 ASP A C 1
ATOM 796 O O . ASP A 1 102 ? 1.777 -7.025 10.184 1.00 98.31 102 ASP A O 1
ATOM 800 N N . ALA A 1 103 ? 1.788 -6.707 7.962 1.00 98.62 103 ALA A N 1
ATOM 801 C CA . ALA A 1 103 ? 0.434 -6.159 7.896 1.00 98.62 103 ALA A CA 1
ATOM 802 C C . ALA A 1 103 ? -0.626 -7.169 8.367 1.00 98.62 103 ALA A C 1
ATOM 804 O O . ALA A 1 103 ? -1.520 -6.806 9.131 1.00 98.62 103 ALA A O 1
ATOM 805 N N . VAL A 1 104 ? -0.514 -8.439 7.969 1.00 98.50 104 VAL A N 1
ATOM 806 C CA . VAL A 1 104 ? -1.437 -9.499 8.410 1.00 98.50 104 VAL A CA 1
ATOM 807 C C . VAL A 1 104 ? -1.291 -9.787 9.910 1.00 98.50 104 VAL A C 1
ATOM 809 O O . VAL A 1 104 ? -2.294 -9.980 10.599 1.00 98.50 104 VAL A O 1
ATOM 812 N N . ALA A 1 105 ? -0.075 -9.745 10.458 1.00 98.38 105 ALA A N 1
ATOM 813 C CA . ALA A 1 105 ? 0.141 -9.893 11.898 1.00 98.38 105 ALA A CA 1
ATOM 814 C C . ALA A 1 105 ? -0.483 -8.736 12.699 1.00 98.38 105 ALA A C 1
ATOM 816 O O . ALA A 1 105 ? -1.112 -8.965 13.736 1.00 98.38 105 ALA A O 1
ATOM 817 N N . VAL A 1 106 ? -0.377 -7.503 12.191 1.00 98.56 106 VAL A N 1
ATOM 818 C CA . VAL A 1 106 ? -1.067 -6.335 12.759 1.00 98.56 106 VAL A CA 1
ATOM 819 C C . VAL A 1 106 ? -2.583 -6.506 12.691 1.00 98.56 106 VAL A C 1
ATOM 821 O O . VAL A 1 106 ? -3.254 -6.278 13.694 1.00 98.56 106 VAL A O 1
ATOM 824 N N . LEU A 1 107 ? -3.132 -6.960 11.559 1.00 98.75 107 LEU A N 1
ATOM 825 C CA . LEU A 1 107 ? -4.566 -7.239 11.427 1.00 98.75 107 LEU A CA 1
ATOM 826 C C . LEU A 1 107 ? -5.045 -8.219 12.503 1.00 98.75 107 LEU A C 1
ATOM 828 O O . LEU A 1 107 ? -6.006 -7.930 13.211 1.00 98.75 107 LEU A O 1
ATOM 832 N N . LYS A 1 108 ? -4.339 -9.341 12.675 1.00 97.88 108 LYS A N 1
ATOM 833 C CA . LYS A 1 108 ? -4.661 -10.353 13.690 1.00 97.88 108 LY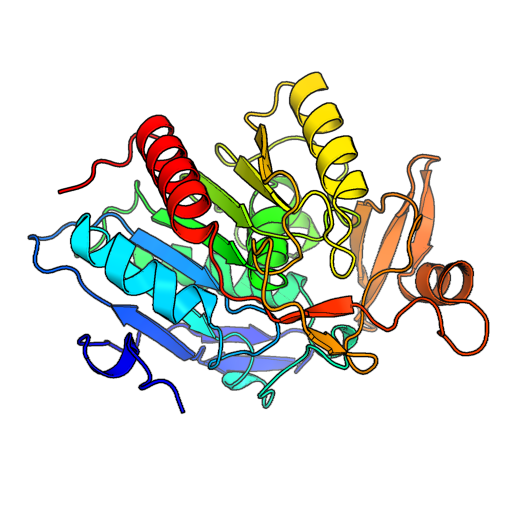S A CA 1
ATOM 834 C C . LYS A 1 108 ? -4.635 -9.778 15.106 1.00 97.88 108 LYS A C 1
ATOM 836 O O . LYS A 1 108 ? -5.522 -10.068 15.905 1.00 97.88 108 LYS A O 1
ATOM 841 N N . LYS A 1 109 ? -3.643 -8.933 15.413 1.00 97.94 109 LYS A N 1
ATOM 842 C CA . LYS A 1 109 ? -3.559 -8.235 16.701 1.00 97.94 109 LYS A CA 1
ATOM 843 C C . LYS A 1 109 ? -4.763 -7.316 16.914 1.00 97.94 109 LYS A C 1
ATOM 845 O O . LYS A 1 109 ? -5.381 -7.378 17.974 1.00 97.94 109 LYS A O 1
ATOM 850 N N . LEU A 1 110 ? -5.122 -6.513 15.914 1.00 98.38 110 LEU A N 1
ATOM 851 C CA . LEU A 1 110 ? -6.245 -5.576 15.989 1.00 98.38 110 LEU A CA 1
ATOM 852 C C . LEU A 1 110 ? -7.597 -6.282 16.115 1.00 98.38 110 LEU A C 1
ATOM 854 O O . LEU A 1 110 ? -8.429 -5.845 16.897 1.00 98.38 110 LEU A O 1
ATOM 858 N N . GLN A 1 111 ? -7.801 -7.408 15.426 1.00 97.94 111 GLN A N 1
ATOM 859 C CA . GLN A 1 111 ? -9.026 -8.209 15.552 1.00 97.94 111 GLN A CA 1
ATOM 860 C C . GLN A 1 111 ? -9.240 -8.781 16.964 1.00 97.94 111 GLN A C 1
ATOM 862 O O . GLN A 1 111 ? -10.361 -9.150 17.306 1.00 97.94 111 GLN A O 1
ATOM 867 N N . SER A 1 112 ? -8.184 -8.852 17.782 1.00 96.88 112 SER A N 1
ATOM 868 C CA . SER A 1 112 ? -8.253 -9.284 19.184 1.00 96.88 112 SER A CA 1
ATOM 869 C C . SER A 1 112 ? -8.367 -8.134 20.195 1.00 96.88 112 SER A C 1
ATOM 871 O O . SER A 1 112 ? -8.551 -8.389 21.384 1.00 96.88 112 SER A O 1
ATOM 873 N N . ASP A 1 113 ? -8.242 -6.880 19.753 1.00 97.50 113 ASP A N 1
ATOM 874 C CA . ASP A 1 113 ? -8.328 -5.704 20.620 1.00 97.50 113 ASP A CA 1
ATOM 875 C C . ASP A 1 113 ? -9.788 -5.234 20.714 1.00 97.50 113 ASP A C 1
ATOM 877 O O . ASP A 1 113 ? -10.378 -4.801 19.727 1.00 97.50 113 ASP A O 1
ATOM 881 N N . SER A 1 114 ? -10.378 -5.289 21.912 1.00 97.44 114 SER A N 1
ATOM 882 C CA . SER A 1 114 ? -11.784 -4.923 22.146 1.00 97.44 114 SER A CA 1
ATOM 883 C C . SER A 1 114 ? -12.096 -3.443 21.899 1.00 97.44 114 SER A C 1
ATOM 885 O O . SER A 1 114 ? -13.265 -3.063 21.817 1.00 97.44 114 SER A O 1
ATOM 887 N N . ARG A 1 115 ? -11.070 -2.594 21.769 1.00 97.56 115 ARG A N 1
ATOM 888 C CA . ARG A 1 115 ? -11.217 -1.187 21.383 1.00 97.56 115 ARG A CA 1
ATOM 889 C C . ARG A 1 115 ? -11.433 -1.017 19.885 1.00 97.56 115 ARG A C 1
ATOM 891 O O . ARG A 1 115 ? -11.799 0.081 19.475 1.00 97.56 115 ARG A O 1
ATOM 898 N N . ILE A 1 116 ? -11.198 -2.048 19.075 1.00 98.38 116 ILE A N 1
ATOM 899 C CA . ILE A 1 116 ? -11.253 -2.004 17.613 1.00 98.38 116 ILE A CA 1
ATOM 900 C C . ILE A 1 116 ? -12.472 -2.779 17.112 1.00 98.38 116 ILE A C 1
ATOM 902 O O . ILE A 1 116 ? -12.786 -3.868 17.586 1.00 98.38 116 ILE A O 1
ATOM 906 N N . ASP A 1 117 ? -13.164 -2.231 16.118 1.00 98.38 117 ASP A N 1
ATOM 907 C CA . ASP A 1 117 ? -14.156 -2.979 15.355 1.00 98.38 117 ASP A CA 1
ATOM 908 C C . ASP A 1 117 ? -13.422 -3.940 14.412 1.00 98.38 117 ASP A C 1
ATOM 910 O O . ASP A 1 117 ? -12.919 -3.550 13.355 1.00 98.38 117 ASP A O 1
ATOM 914 N N . ALA A 1 118 ? -13.370 -5.216 14.799 1.00 98.00 118 ALA A N 1
ATOM 915 C CA . ALA A 1 118 ? -12.677 -6.268 14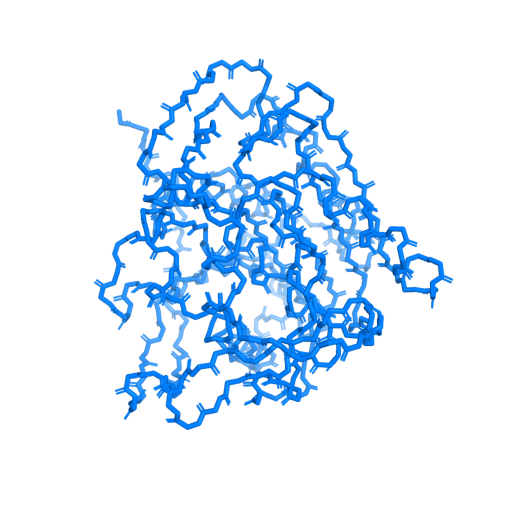.059 1.00 98.00 118 ALA A CA 1
ATOM 916 C C . ALA A 1 118 ? -13.185 -6.456 12.612 1.00 98.00 118 ALA A C 1
ATOM 918 O O . ALA A 1 118 ? -12.471 -7.035 11.789 1.00 98.00 118 ALA A O 1
ATOM 919 N N . SER A 1 119 ? -14.389 -5.967 12.285 1.00 97.81 119 SER A N 1
ATOM 920 C CA . SER A 1 119 ? -14.974 -6.020 10.938 1.00 97.81 119 SER A CA 1
ATOM 921 C C . SER A 1 119 ? -14.655 -4.791 10.075 1.00 97.81 119 SER A C 1
ATOM 923 O O . SER A 1 119 ? -14.945 -4.785 8.877 1.00 97.81 119 SER A O 1
ATOM 925 N N . LYS A 1 120 ? -14.048 -3.749 10.660 1.00 98.38 120 LYS A N 1
ATOM 926 C CA . LYS A 1 120 ? -13.775 -2.452 10.022 1.00 98.38 120 LYS A CA 1
ATOM 927 C C . LYS A 1 120 ? -12.322 -2.038 10.200 1.00 98.38 120 LYS A C 1
ATOM 929 O O . LYS A 1 120 ? -12.005 -0.989 10.761 1.00 98.38 120 LYS A O 1
ATOM 934 N N . ILE A 1 121 ? -11.435 -2.867 9.658 1.00 98.88 121 ILE A N 1
ATOM 935 C CA . ILE A 1 121 ? -9.999 -2.596 9.581 1.00 98.88 121 ILE A CA 1
ATOM 936 C C . ILE A 1 121 ? -9.614 -2.518 8.104 1.00 98.88 121 ILE A C 1
ATOM 938 O O . ILE A 1 121 ? -9.794 -3.486 7.365 1.00 98.88 121 ILE A O 1
ATOM 942 N N . ALA A 1 122 ? -9.112 -1.368 7.666 1.00 98.94 122 ALA A N 1
ATOM 943 C CA . ALA A 1 122 ? -8.622 -1.138 6.311 1.00 98.94 122 ALA A CA 1
ATOM 944 C C . ALA A 1 122 ? -7.090 -1.106 6.273 1.00 98.94 122 ALA A C 1
ATOM 946 O O . ALA A 1 122 ? -6.441 -0.780 7.269 1.00 98.94 122 ALA A O 1
ATOM 947 N N . LEU A 1 123 ? -6.519 -1.393 5.105 1.00 98.94 123 LEU A N 1
ATOM 948 C CA . LEU A 1 123 ? -5.090 -1.255 4.833 1.00 98.94 123 LEU A CA 1
ATOM 949 C C . LEU A 1 123 ? -4.876 -0.246 3.708 1.00 98.94 123 LEU A C 1
ATOM 951 O O . LEU A 1 123 ? -5.503 -0.331 2.654 1.00 98.94 123 LEU A O 1
ATOM 955 N N . GLY A 1 124 ? -3.953 0.690 3.885 1.00 98.81 124 GLY A N 1
ATOM 956 C CA . GLY A 1 124 ? -3.559 1.527 2.766 1.00 98.81 124 GLY A CA 1
ATOM 957 C C . GLY A 1 124 ? -2.331 2.366 3.009 1.00 98.81 124 GLY A C 1
ATOM 958 O O . GLY A 1 124 ? -1.827 2.448 4.116 1.00 98.81 124 GLY A O 1
ATOM 959 N N . GLY A 1 125 ? -1.792 2.962 1.956 1.00 98.56 125 GLY A N 1
ATOM 960 C CA . GLY A 1 125 ? -0.566 3.737 2.087 1.00 98.56 125 GLY A CA 1
ATOM 961 C C . GLY A 1 125 ? -0.114 4.359 0.783 1.00 98.56 125 GLY A C 1
ATOM 962 O O . GLY A 1 125 ? -0.807 4.284 -0.234 1.00 98.56 125 GLY A O 1
ATOM 963 N N . HIS A 1 126 ? 1.074 4.957 0.836 1.00 98.62 126 HIS A N 1
ATOM 964 C CA . HIS A 1 126 ? 1.719 5.635 -0.283 1.00 98.62 126 HIS A CA 1
ATOM 965 C C . HIS A 1 126 ? 2.982 4.896 -0.741 1.00 98.62 126 HIS A C 1
ATOM 967 O O . HIS A 1 126 ? 3.709 4.321 0.074 1.00 98.62 126 HIS A O 1
ATOM 973 N N . SER A 1 127 ? 3.255 4.892 -2.048 1.00 97.31 127 SER A N 1
ATOM 974 C CA . SER A 1 127 ? 4.485 4.355 -2.642 1.00 97.31 127 SER A CA 1
ATOM 975 C C . SER A 1 127 ? 4.783 2.917 -2.202 1.00 97.31 127 SER A C 1
ATOM 977 O O . SER A 1 127 ? 4.069 1.982 -2.554 1.00 97.31 127 SER A O 1
ATOM 979 N N . ASN A 1 128 ? 5.819 2.688 -1.392 1.00 97.81 128 ASN A N 1
ATOM 980 C CA . ASN A 1 128 ? 6.134 1.342 -0.915 1.00 97.81 128 ASN A CA 1
ATOM 981 C C . ASN A 1 128 ? 5.070 0.765 0.037 1.00 97.81 128 ASN A C 1
ATOM 983 O O . ASN A 1 128 ? 4.828 -0.441 0.012 1.00 97.81 128 ASN A O 1
ATOM 987 N N . GLY A 1 129 ? 4.396 1.614 0.817 1.00 98.38 129 GLY A N 1
ATOM 988 C CA . GLY A 1 129 ? 3.237 1.209 1.611 1.00 98.38 129 GLY A CA 1
ATOM 989 C C . GLY A 1 129 ? 2.019 0.913 0.733 1.00 98.38 129 GLY A C 1
ATOM 990 O O . GLY A 1 129 ? 1.267 -0.018 1.013 1.00 98.38 129 GLY A O 1
ATOM 991 N N . ALA A 1 130 ? 1.882 1.622 -0.394 1.00 98.69 130 ALA A N 1
ATOM 992 C CA . ALA A 1 130 ? 0.867 1.338 -1.408 1.00 98.69 130 ALA A CA 1
ATOM 993 C C . ALA A 1 130 ? 1.095 -0.026 -2.078 1.00 98.69 130 ALA A C 1
ATOM 995 O O . ALA A 1 130 ? 0.144 -0.778 -2.252 1.00 98.69 130 ALA A O 1
ATOM 996 N N . VAL A 1 131 ? 2.349 -0.389 -2.379 1.00 98.56 131 VAL A N 1
ATOM 997 C CA . VAL A 1 131 ? 2.708 -1.733 -2.878 1.00 98.56 131 VAL A CA 1
ATOM 998 C C . VAL A 1 131 ? 2.364 -2.813 -1.851 1.00 98.56 131 VAL A C 1
ATOM 1000 O O . VAL A 1 131 ? 1.809 -3.844 -2.218 1.00 98.56 131 VAL A O 1
ATOM 1003 N N . THR A 1 132 ? 2.626 -2.570 -0.562 1.00 98.75 132 THR A N 1
ATOM 1004 C CA . THR A 1 132 ? 2.243 -3.506 0.512 1.00 98.75 132 THR A CA 1
ATOM 1005 C C . THR A 1 132 ? 0.725 -3.708 0.552 1.00 98.75 132 THR A C 1
ATOM 1007 O O . THR A 1 132 ? 0.263 -4.846 0.561 1.00 98.75 132 THR A O 1
ATOM 1010 N N . SER A 1 133 ? -0.051 -2.618 0.514 1.00 98.88 133 SER A N 1
ATOM 1011 C CA . SER A 1 133 ? -1.520 -2.662 0.475 1.00 98.88 133 SER A CA 1
ATOM 1012 C C . SER A 1 133 ? -2.052 -3.385 -0.763 1.00 98.88 133 SER A C 1
ATOM 1014 O O . SER A 1 133 ? -2.880 -4.289 -0.653 1.00 98.88 133 SER A O 1
ATOM 1016 N N . PHE A 1 134 ? -1.515 -3.046 -1.938 1.00 98.88 134 PHE A N 1
ATOM 1017 C CA . PHE A 1 134 ? -1.869 -3.664 -3.209 1.00 98.88 134 PHE A CA 1
ATOM 1018 C C . PHE A 1 134 ? -1.638 -5.179 -3.176 1.00 98.88 134 PHE A C 1
ATOM 1020 O O . PHE A 1 134 ? -2.575 -5.937 -3.403 1.00 98.88 134 PHE A O 1
ATOM 1027 N N . LEU A 1 135 ? -0.440 -5.637 -2.801 1.00 98.75 135 LEU A N 1
ATOM 1028 C CA . LEU A 1 135 ? -0.125 -7.067 -2.735 1.00 98.75 135 LEU A CA 1
ATOM 1029 C C . LEU A 1 135 ? -0.942 -7.806 -1.666 1.00 98.75 135 LEU A C 1
ATOM 1031 O O . LEU A 1 135 ? -1.348 -8.944 -1.887 1.00 98.75 135 LEU A O 1
ATOM 1035 N N . ALA A 1 136 ? -1.209 -7.184 -0.516 1.00 98.69 136 ALA A N 1
ATOM 1036 C CA . ALA A 1 136 ? -2.020 -7.780 0.548 1.00 98.69 136 ALA A CA 1
ATOM 1037 C C . ALA A 1 136 ? -3.521 -7.862 0.204 1.00 98.69 136 ALA A C 1
ATOM 1039 O O . ALA A 1 136 ? -4.266 -8.561 0.892 1.00 98.69 136 ALA A O 1
ATOM 1040 N N . SER A 1 137 ? -3.983 -7.157 -0.836 1.00 98.81 137 SER A N 1
ATOM 1041 C CA . SER A 1 137 ? -5.392 -7.173 -1.252 1.00 98.81 137 SER A CA 1
ATOM 1042 C C . SER A 1 137 ? -5.813 -8.470 -1.947 1.00 98.81 137 SER A C 1
ATOM 1044 O O . SER A 1 137 ? -6.993 -8.819 -1.933 1.00 98.81 137 SER A O 1
ATOM 1046 N N . PHE A 1 138 ? -4.860 -9.222 -2.501 1.00 98.75 138 PHE A N 1
ATOM 1047 C CA . PHE A 1 138 ? -5.119 -10.465 -3.224 1.00 98.75 138 PHE A CA 1
ATOM 1048 C C . PHE A 1 138 ? -5.257 -11.658 -2.280 1.00 98.75 138 PHE A C 1
ATOM 1050 O O . PHE A 1 138 ? -4.416 -11.885 -1.411 1.00 98.75 138 PHE A O 1
ATOM 1057 N N . VAL A 1 139 ? -6.251 -12.512 -2.530 1.00 98.38 139 VAL A N 1
ATOM 1058 C CA . VAL A 1 139 ? -6.422 -13.774 -1.789 1.00 98.38 139 VAL A CA 1
ATOM 1059 C C . VAL A 1 139 ? -5.247 -14.724 -2.017 1.00 98.38 139 VAL A C 1
ATOM 1061 O O . VAL A 1 139 ? -4.828 -15.422 -1.098 1.00 98.38 139 VAL A O 1
ATOM 1064 N N . GLU A 1 140 ? -4.687 -14.743 -3.230 1.00 97.94 140 GLU A N 1
ATOM 1065 C CA . GLU A 1 140 ? -3.527 -15.580 -3.576 1.00 97.94 140 GLU A CA 1
ATOM 1066 C C . GLU A 1 140 ? -2.262 -15.199 -2.788 1.00 97.94 140 GLU A C 1
ATOM 1068 O O . GLU A 1 140 ? -1.425 -16.063 -2.516 1.00 97.94 140 GLU A O 1
ATOM 1073 N N . SER A 1 141 ? -2.170 -13.945 -2.336 1.00 97.44 141 SER A N 1
ATOM 1074 C CA . SER A 1 141 ? -1.043 -13.428 -1.559 1.00 97.44 141 SER A CA 1
ATOM 1075 C C . SER A 1 141 ? -0.769 -14.255 -0.305 1.00 97.44 141 SER A C 1
ATOM 1077 O O . SER A 1 141 ? 0.383 -14.588 -0.044 1.00 97.44 141 SER A O 1
ATOM 1079 N N . SER A 1 142 ? -1.808 -14.697 0.420 1.00 96.19 142 SER A N 1
ATOM 1080 C CA . SER A 1 142 ? -1.630 -15.488 1.650 1.00 96.19 142 SER A CA 1
ATOM 1081 C C . SER A 1 142 ? -0.863 -16.791 1.410 1.00 96.19 142 SER A C 1
ATOM 1083 O O . SER A 1 142 ? 0.004 -17.162 2.201 1.00 96.19 142 SER A O 1
ATOM 1085 N N . LYS A 1 143 ? -1.109 -17.444 0.268 1.00 95.19 143 LYS A N 1
ATOM 1086 C CA . LYS A 1 143 ? -0.428 -18.683 -0.127 1.00 95.19 143 LYS A CA 1
ATOM 1087 C C . LYS A 1 143 ? 1.006 -18.422 -0.572 1.00 95.19 143 LYS A C 1
ATOM 1089 O O . LYS A 1 143 ? 1.914 -19.129 -0.146 1.00 95.19 143 LYS A O 1
ATOM 1094 N N . VAL A 1 144 ? 1.207 -17.418 -1.423 1.00 93.12 144 VAL A N 1
ATOM 1095 C CA . VAL A 1 144 ? 2.518 -17.121 -2.023 1.00 93.12 144 VAL A CA 1
ATOM 1096 C C . VAL A 1 144 ? 3.492 -16.540 -0.996 1.00 93.12 144 VAL A C 1
ATOM 1098 O O . VAL A 1 144 ? 4.661 -16.922 -0.962 1.00 93.12 144 VAL A O 1
ATOM 1101 N N . VAL A 1 145 ? 3.002 -15.654 -0.129 1.00 92.00 145 VAL A N 1
ATOM 1102 C CA . VAL A 1 145 ? 3.769 -15.011 0.949 1.00 92.00 145 VAL A CA 1
ATOM 1103 C C . VAL A 1 145 ? 3.867 -15.901 2.197 1.00 92.00 145 VAL A C 1
ATOM 1105 O O . VAL A 1 145 ? 4.699 -15.643 3.063 1.00 92.00 145 VAL A O 1
ATOM 1108 N N . LYS A 1 146 ? 3.083 -16.987 2.269 1.00 91.62 146 LYS A N 1
ATOM 1109 C CA . LYS A 1 146 ? 3.025 -17.927 3.403 1.00 91.62 146 LYS A CA 1
ATOM 1110 C C . LYS A 1 146 ? 2.618 -17.233 4.712 1.00 91.62 146 LYS A C 1
ATOM 1112 O O . LYS A 1 146 ? 3.285 -17.366 5.734 1.00 91.62 146 LYS A O 1
ATOM 1117 N N . THR A 1 147 ? 1.523 -16.478 4.668 1.00 91.94 147 THR A N 1
ATOM 1118 C CA . THR A 1 147 ? 0.909 -15.825 5.838 1.00 91.94 147 THR A CA 1
ATOM 1119 C C . THR A 1 147 ? -0.491 -16.385 6.107 1.00 91.94 147 THR A C 1
ATOM 1121 O O . THR A 1 147 ? -1.003 -17.190 5.326 1.00 91.94 147 THR A O 1
ATOM 1124 N N . ASP A 1 148 ? -1.109 -15.981 7.218 1.00 91.75 148 ASP A N 1
ATOM 1125 C CA . ASP A 1 148 ? -2.480 -16.367 7.548 1.00 91.75 148 ASP A CA 1
ATOM 1126 C C . ASP A 1 148 ? -3.430 -15.957 6.403 1.00 91.75 148 ASP A C 1
ATOM 1128 O O . ASP A 1 148 ? -3.268 -14.909 5.771 1.00 91.75 148 ASP A O 1
ATOM 1132 N N . ALA A 1 149 ? -4.445 -16.778 6.124 1.00 93.94 149 ALA A N 1
ATOM 1133 C CA . ALA A 1 149 ? -5.457 -16.498 5.103 1.00 93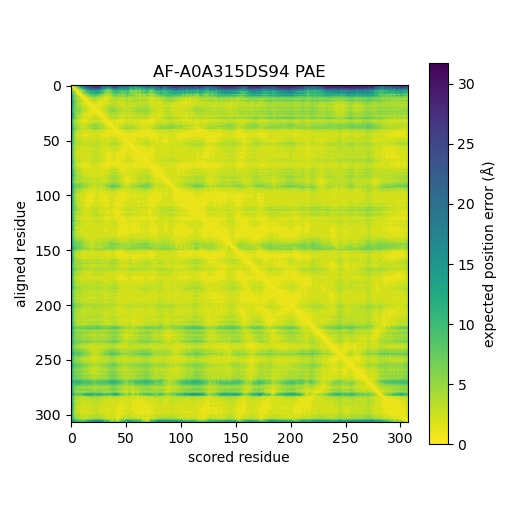.94 149 ALA A CA 1
ATOM 1134 C C . ALA A 1 149 ? -6.482 -15.459 5.599 1.00 93.94 149 ALA A C 1
ATOM 1136 O O . ALA A 1 149 ? -7.674 -15.742 5.706 1.00 93.94 149 ALA A O 1
ATOM 1137 N N . LEU A 1 150 ? -5.986 -14.267 5.932 1.00 93.56 150 LEU A N 1
ATOM 1138 C CA . LEU A 1 150 ? -6.733 -13.132 6.458 1.00 93.56 150 LEU A CA 1
ATOM 1139 C C . LEU A 1 150 ? -6.637 -11.945 5.498 1.00 93.56 150 LEU A C 1
ATOM 1141 O O . LEU A 1 150 ? -5.617 -11.734 4.841 1.00 93.56 150 LEU A O 1
ATOM 1145 N N . GLY A 1 151 ? -7.706 -11.155 5.456 1.00 96.62 151 GLY A N 1
ATOM 1146 C CA . GLY A 1 151 ? -7.801 -9.944 4.653 1.00 96.62 151 GLY A CA 1
ATOM 1147 C C . GLY A 1 151 ? -8.442 -8.799 5.427 1.00 96.62 151 GLY A C 1
ATOM 1148 O O . GLY A 1 151 ? -9.161 -9.008 6.403 1.00 96.62 151 GLY A O 1
ATOM 1149 N N . PHE A 1 152 ? -8.169 -7.584 4.972 1.00 98.81 152 PHE A N 1
ATOM 1150 C CA . PHE A 1 152 ? -8.755 -6.349 5.482 1.00 98.81 152 PHE A CA 1
ATOM 1151 C C . PHE A 1 152 ? -10.127 -6.107 4.845 1.00 98.81 152 PHE A C 1
ATOM 1153 O O . PHE A 1 152 ? -10.432 -6.640 3.780 1.00 98.81 152 PHE A O 1
ATOM 1160 N N . ALA A 1 153 ? -10.949 -5.266 5.473 1.00 98.81 153 ALA A N 1
ATOM 1161 C CA . ALA A 1 153 ? -12.293 -4.940 4.994 1.00 98.81 153 ALA A CA 1
ATOM 1162 C C . ALA A 1 153 ? -12.305 -3.934 3.826 1.00 98.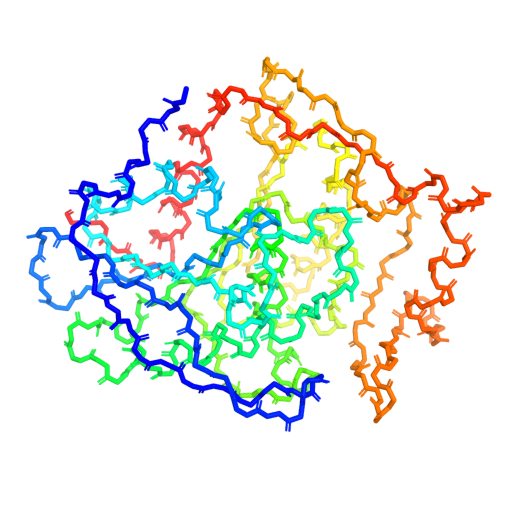81 153 ALA A C 1
ATOM 1164 O O . ALA A 1 153 ? -13.315 -3.798 3.138 1.00 98.81 153 ALA A O 1
ATOM 1165 N N . ALA A 1 154 ? -11.197 -3.225 3.596 1.00 98.88 154 ALA A N 1
ATOM 1166 C CA . ALA A 1 154 ? -10.984 -2.354 2.443 1.00 98.88 154 ALA A CA 1
ATOM 1167 C C . ALA A 1 154 ? -9.488 -2.099 2.233 1.00 98.88 154 ALA A C 1
ATOM 1169 O O . ALA A 1 154 ? -8.707 -2.120 3.190 1.00 98.88 154 ALA A O 1
ATOM 1170 N N . TYR A 1 155 ? -9.110 -1.804 0.989 1.00 98.94 155 TYR A N 1
ATOM 1171 C CA . TYR A 1 155 ? -7.736 -1.485 0.613 1.00 98.94 155 TYR A CA 1
ATOM 1172 C C . TYR A 1 155 ? -7.666 -0.181 -0.176 1.00 98.94 155 TYR A C 1
ATOM 1174 O O . TYR A 1 155 ? -8.499 0.053 -1.052 1.00 98.94 155 TYR A O 1
ATOM 1182 N N . PHE A 1 156 ? -6.645 0.638 0.068 1.00 98.94 156 PHE A N 1
ATOM 1183 C CA . PHE A 1 156 ? -6.276 1.727 -0.842 1.00 98.94 156 PHE A CA 1
ATOM 1184 C C . PHE A 1 156 ? -4.763 1.794 -1.068 1.00 98.94 156 PHE A C 1
ATOM 1186 O O . PHE A 1 156 ? -3.972 1.439 -0.195 1.00 98.94 156 PHE A O 1
ATOM 1193 N N . ALA A 1 157 ? -4.343 2.245 -2.245 1.00 98.88 157 ALA A N 1
ATOM 1194 C CA . ALA A 1 157 ? -2.943 2.300 -2.636 1.00 98.88 157 ALA A CA 1
ATOM 1195 C C . ALA A 1 157 ? -2.679 3.555 -3.481 1.00 98.88 157 ALA A C 1
ATOM 1197 O O . ALA A 1 157 ? -3.176 3.680 -4.600 1.00 98.88 157 ALA A O 1
ATOM 1198 N N . VAL A 1 158 ? -1.901 4.491 -2.932 1.00 98.81 158 VAL A N 1
ATOM 1199 C CA . VAL A 1 158 ? -1.579 5.782 -3.558 1.00 98.81 158 VAL A CA 1
ATOM 1200 C C . VAL A 1 158 ? -0.165 5.740 -4.140 1.00 98.81 158 VAL A C 1
ATOM 1202 O O . VAL A 1 158 ? 0.804 5.592 -3.400 1.00 98.81 158 VAL A O 1
ATOM 1205 N N . GLY A 1 159 ? -0.017 5.866 -5.458 1.00 97.75 159 GLY A N 1
ATOM 1206 C CA . GLY A 1 159 ? 1.281 5.783 -6.137 1.00 97.75 159 GLY A CA 1
ATOM 1207 C C . GLY A 1 159 ? 1.938 4.406 -5.992 1.00 97.75 159 GLY A C 1
ATOM 1208 O O . GLY A 1 159 ? 3.111 4.310 -5.642 1.00 97.75 159 GLY A O 1
ATOM 1209 N N . ALA A 1 160 ? 1.173 3.322 -6.156 1.00 97.56 160 ALA A N 1
ATOM 1210 C CA . ALA A 1 160 ? 1.728 1.969 -6.144 1.00 97.56 160 ALA A CA 1
ATOM 1211 C C . ALA A 1 160 ? 2.484 1.655 -7.444 1.00 97.56 160 ALA A C 1
ATOM 1213 O O . ALA A 1 160 ? 2.154 2.169 -8.507 1.00 97.56 160 ALA A O 1
ATOM 1214 N N . ALA A 1 161 ? 3.451 0.740 -7.364 1.00 95.31 161 ALA A N 1
ATOM 1215 C CA . ALA A 1 161 ? 3.935 0.013 -8.533 1.00 95.31 161 ALA A CA 1
ATOM 1216 C C . ALA A 1 161 ? 3.126 -1.286 -8.666 1.00 95.31 161 ALA A C 1
ATOM 1218 O O . ALA A 1 161 ? 3.224 -2.149 -7.793 1.00 95.31 161 ALA A O 1
ATOM 1219 N N . CYS A 1 162 ? 2.331 -1.414 -9.731 1.00 97.81 162 CYS A N 1
ATOM 1220 C CA . CYS A 1 162 ? 1.470 -2.581 -9.966 1.00 97.81 162 CYS A CA 1
ATOM 1221 C C . CYS A 1 162 ? 2.065 -3.589 -10.968 1.00 97.81 162 CYS A C 1
ATOM 1223 O O . CYS A 1 162 ? 1.371 -4.501 -11.408 1.00 97.81 162 CYS A O 1
ATOM 1225 N N . ASP A 1 163 ? 3.344 -3.445 -11.333 1.00 95.94 163 ASP A N 1
ATOM 1226 C CA . ASP A 1 163 ? 4.043 -4.371 -12.236 1.00 95.94 163 ASP A CA 1
ATOM 1227 C C . ASP A 1 163 ? 4.180 -5.782 -11.648 1.00 95.94 163 ASP A C 1
ATOM 1229 O O . ASP A 1 163 ? 4.316 -6.746 -12.391 1.00 95.94 163 ASP A O 1
ATOM 1233 N N . LEU A 1 164 ? 4.164 -5.907 -10.318 1.00 97.00 164 LEU A N 1
ATOM 1234 C CA . LEU A 1 164 ? 4.228 -7.173 -9.592 1.00 97.00 164 LEU A CA 1
ATOM 1235 C C . LEU A 1 164 ? 2.869 -7.455 -8.950 1.00 97.00 164 LEU A C 1
ATOM 1237 O O . LEU A 1 164 ? 2.460 -6.725 -8.054 1.00 97.00 164 LEU A O 1
ATOM 1241 N N . THR A 1 165 ? 2.193 -8.512 -9.391 1.00 97.88 165 THR A N 1
ATOM 1242 C CA . THR A 1 165 ? 0.826 -8.875 -8.980 1.00 97.88 165 THR A CA 1
ATOM 1243 C C . THR A 1 165 ? 0.680 -10.401 -8.833 1.00 97.88 165 THR A C 1
ATOM 1245 O O . THR A 1 165 ? 1.678 -11.117 -8.737 1.00 97.88 165 THR A O 1
ATOM 1248 N N . PHE A 1 166 ? -0.550 -10.917 -8.808 1.00 98.31 166 PHE A N 1
ATOM 1249 C CA . PHE A 1 166 ? -0.895 -12.338 -8.730 1.00 98.31 166 PHE A CA 1
ATOM 1250 C C . PHE A 1 166 ? -1.801 -12.759 -9.896 1.00 98.31 166 PHE A C 1
ATOM 1252 O O . PHE A 1 166 ? -2.522 -11.936 -10.468 1.00 98.31 166 PHE A O 1
ATOM 1259 N N . LYS A 1 167 ? -1.729 -14.037 -10.298 1.00 96.44 167 LYS A N 1
ATOM 1260 C CA . LYS A 1 167 ? -2.496 -14.552 -11.449 1.00 96.44 167 LYS A CA 1
ATOM 1261 C C . LYS A 1 167 ? -3.988 -14.492 -11.163 1.00 96.44 167 LYS A C 1
ATOM 1263 O O . LYS A 1 167 ? -4.755 -13.991 -11.982 1.00 96.44 167 LYS A O 1
ATOM 1268 N N . SER A 1 168 ? -4.382 -14.966 -9.985 1.00 97.25 168 SER A N 1
ATOM 1269 C CA . SER A 1 168 ? -5.742 -14.836 -9.490 1.00 97.25 168 SER A CA 1
ATOM 1270 C C . SER A 1 168 ? -6.098 -13.363 -9.339 1.00 97.25 168 SER A C 1
ATOM 1272 O O . SER A 1 168 ? -5.419 -12.616 -8.638 1.00 97.25 168 SER A O 1
ATOM 1274 N N . SER A 1 169 ? -7.207 -12.950 -9.942 1.00 97.50 169 SER A N 1
ATOM 1275 C CA . SER A 1 169 ? -7.788 -11.625 -9.721 1.00 97.50 169 SER A CA 1
ATOM 1276 C C . SER A 1 169 ? -8.531 -11.502 -8.396 1.00 97.50 169 SER A C 1
ATOM 1278 O O . SER A 1 169 ? -8.910 -10.393 -8.027 1.00 97.50 169 SER A O 1
ATOM 1280 N N . LYS A 1 170 ? -8.763 -12.601 -7.665 1.00 98.38 170 LYS A N 1
ATOM 1281 C CA . LYS A 1 170 ? -9.610 -12.594 -6.467 1.00 98.38 170 LYS A CA 1
ATOM 1282 C C . LYS A 1 170 ? -9.017 -11.713 -5.363 1.00 98.38 170 LYS A C 1
ATOM 1284 O O . LYS A 1 170 ? -7.962 -12.031 -4.808 1.00 98.38 170 LYS A O 1
ATOM 1289 N N . LEU A 1 171 ? -9.756 -10.671 -4.992 1.00 98.69 171 LEU A N 1
ATOM 1290 C CA . LEU A 1 171 ? -9.434 -9.776 -3.882 1.00 98.69 171 LEU A CA 1
ATOM 1291 C C . LEU A 1 171 ? -10.185 -10.177 -2.606 1.00 98.69 171 LEU A C 1
ATOM 1293 O O . LEU A 1 171 ? -11.267 -10.763 -2.675 1.00 98.69 171 LEU A O 1
ATOM 1297 N N . TRP A 1 172 ? -9.617 -9.855 -1.444 1.00 98.38 172 TRP A N 1
ATOM 1298 C CA . TRP A 1 172 ? -10.282 -10.019 -0.146 1.00 98.38 172 TRP A CA 1
ATOM 1299 C C . TRP A 1 172 ? -11.462 -9.062 0.023 1.00 98.38 172 TRP A C 1
ATOM 1301 O O . TRP A 1 172 ? -12.499 -9.443 0.560 1.00 98.38 172 TRP A O 1
ATOM 1311 N N . ALA A 1 173 ? -11.289 -7.823 -0.437 1.00 98.69 173 ALA A N 1
ATOM 1312 C CA . ALA A 1 173 ? -12.240 -6.731 -0.288 1.00 98.69 173 ALA A CA 1
ATOM 1313 C C . ALA A 1 173 ? -11.991 -5.654 -1.365 1.00 98.69 173 ALA A C 1
ATOM 1315 O O . ALA A 1 173 ? -11.016 -5.764 -2.117 1.00 98.69 173 ALA A O 1
ATOM 1316 N N . PRO A 1 174 ? -12.840 -4.611 -1.465 1.00 98.81 174 PRO A N 1
ATOM 1317 C CA . PRO A 1 174 ? -12.657 -3.546 -2.442 1.00 98.81 174 PRO A CA 1
ATOM 1318 C C . PRO A 1 174 ? -11.294 -2.848 -2.355 1.00 98.81 174 PRO A C 1
ATOM 1320 O O . PRO A 1 174 ? -10.839 -2.467 -1.273 1.00 98.81 174 PRO A O 1
ATOM 1323 N N . LEU A 1 175 ? -10.680 -2.623 -3.519 1.00 98.94 175 LEU A N 1
ATOM 1324 C CA . LEU A 1 175 ? -9.382 -1.969 -3.681 1.00 98.94 175 LEU A CA 1
ATOM 1325 C C . LEU A 1 175 ? -9.535 -0.637 -4.424 1.00 98.94 175 LEU A C 1
ATOM 1327 O O . LEU A 1 175 ? -10.090 -0.582 -5.520 1.00 98.94 175 LEU A O 1
ATOM 1331 N N . LEU A 1 176 ? -8.985 0.432 -3.856 1.00 98.94 176 LEU A N 1
ATOM 1332 C CA . LEU A 1 176 ? -8.816 1.714 -4.531 1.00 98.94 176 LEU A CA 1
ATOM 1333 C C . LEU A 1 176 ? -7.351 1.924 -4.912 1.00 98.94 176 LEU A C 1
ATOM 1335 O O . LEU A 1 176 ? -6.480 1.995 -4.050 1.00 98.94 176 LEU A O 1
ATOM 1339 N N . LEU A 1 177 ? -7.092 2.103 -6.199 1.00 98.94 177 LEU A N 1
ATOM 1340 C CA . LEU A 1 177 ? -5.819 2.581 -6.719 1.00 98.94 177 LEU A CA 1
ATOM 1341 C C . LEU A 1 177 ? -5.928 4.080 -7.017 1.00 98.94 177 LEU A C 1
ATOM 1343 O O . LEU A 1 177 ? -6.894 4.531 -7.636 1.00 98.94 177 LEU A O 1
ATOM 1347 N N . ILE A 1 178 ? -4.932 4.852 -6.591 1.00 98.88 178 ILE A N 1
ATOM 1348 C CA . ILE A 1 178 ? -4.783 6.269 -6.936 1.00 98.88 178 ILE A CA 1
ATOM 1349 C C . ILE A 1 178 ? -3.382 6.464 -7.506 1.00 98.88 178 ILE A C 1
ATOM 1351 O O . ILE A 1 178 ? -2.402 6.135 -6.841 1.00 98.88 178 ILE A O 1
ATOM 1355 N N . SER A 1 179 ? -3.270 7.023 -8.706 1.00 98.62 179 SER A N 1
ATOM 1356 C CA . SER A 1 179 ? -1.982 7.299 -9.355 1.00 98.62 179 SER A CA 1
ATOM 1357 C C . SER A 1 179 ? -1.903 8.757 -9.796 1.00 98.62 179 SER A C 1
ATOM 1359 O O . SER A 1 179 ? -2.917 9.356 -10.147 1.00 98.62 179 SER A O 1
ATOM 1361 N N . GLY A 1 180 ? -0.699 9.329 -9.789 1.00 98.31 180 GLY A N 1
ATOM 1362 C CA . GLY A 1 180 ? -0.438 10.606 -10.447 1.00 98.31 180 GLY A CA 1
ATOM 1363 C C . GLY A 1 180 ? -0.218 10.384 -11.941 1.00 98.31 180 GLY A C 1
ATOM 1364 O O . GLY A 1 180 ? 0.556 9.508 -12.323 1.00 98.31 180 GLY A O 1
ATOM 1365 N N . GLU A 1 181 ? -0.876 11.169 -12.793 1.00 98.06 181 GLU A N 1
ATOM 1366 C CA . GLU A 1 181 ? -0.776 11.028 -14.256 1.00 98.06 181 GLU A CA 1
ATOM 1367 C C . GLU A 1 181 ? 0.664 11.166 -14.772 1.00 98.06 181 GLU A C 1
ATOM 1369 O O . GLU A 1 181 ? 1.060 10.516 -15.737 1.00 98.06 181 GLU A O 1
ATOM 1374 N N . LYS A 1 182 ? 1.458 12.013 -14.114 1.00 97.88 182 LYS A N 1
ATOM 1375 C CA . LYS A 1 182 ? 2.844 12.320 -14.472 1.00 97.88 182 LYS A CA 1
ATOM 1376 C C . LYS A 1 182 ? 3.851 11.666 -13.525 1.00 97.88 182 LYS A C 1
ATOM 1378 O O . LYS A 1 182 ? 4.987 12.126 -13.431 1.00 97.88 182 LYS A O 1
ATOM 1383 N N . ASP A 1 183 ? 3.443 10.633 -12.790 1.00 97.94 183 ASP A N 1
ATOM 1384 C CA . ASP A 1 183 ? 4.345 9.871 -11.932 1.00 97.94 183 ASP A CA 1
ATOM 1385 C C . ASP A 1 183 ? 5.390 9.129 -12.778 1.00 97.94 183 ASP A C 1
ATOM 1387 O O . ASP A 1 183 ? 5.081 8.250 -13.583 1.00 97.94 183 ASP A O 1
ATOM 1391 N N . ASP A 1 184 ? 6.653 9.507 -12.605 1.00 96.69 184 ASP A N 1
ATOM 1392 C CA . ASP A 1 184 ? 7.802 8.880 -13.248 1.00 96.69 184 ASP A CA 1
ATOM 1393 C C . ASP A 1 184 ? 8.634 8.030 -12.276 1.00 96.69 184 ASP A C 1
ATOM 1395 O O . ASP A 1 184 ? 9.677 7.492 -12.662 1.00 96.69 184 ASP A O 1
ATOM 1399 N N . TYR A 1 185 ? 8.197 7.896 -11.022 1.00 96.50 185 TYR A N 1
ATOM 1400 C CA . TYR A 1 185 ? 8.854 7.076 -10.013 1.00 96.50 185 TYR A CA 1
ATOM 1401 C C . TYR A 1 185 ? 8.160 5.714 -9.860 1.00 96.50 185 TYR A C 1
ATOM 1403 O O . TYR A 1 185 ? 8.821 4.672 -9.907 1.00 96.50 185 TYR A O 1
ATOM 1411 N N . THR A 1 186 ? 6.833 5.714 -9.751 1.00 96.00 186 THR A N 1
ATOM 1412 C CA . THR A 1 186 ? 5.978 4.533 -9.916 1.00 96.00 186 THR A CA 1
ATOM 1413 C C . THR A 1 186 ? 5.034 4.798 -11.071 1.00 96.00 186 THR A C 1
ATOM 1415 O O . THR A 1 186 ? 3.991 5.423 -10.903 1.00 96.00 186 THR A O 1
ATOM 1418 N N . PHE A 1 187 ? 5.446 4.361 -12.259 1.00 97.44 187 PHE A N 1
ATOM 1419 C CA . PHE A 1 187 ? 4.710 4.603 -13.493 1.00 97.44 187 PHE A CA 1
ATOM 1420 C C . PHE A 1 187 ? 3.219 4.238 -13.339 1.00 97.44 187 PHE A C 1
ATOM 1422 O O . PHE A 1 187 ? 2.913 3.197 -12.750 1.00 97.44 187 PHE A O 1
ATOM 1429 N N . PRO A 1 188 ? 2.284 5.077 -13.821 1.00 97.62 188 PRO A N 1
ATOM 1430 C CA . PRO A 1 188 ? 0.851 4.823 -13.689 1.00 97.62 188 PRO A CA 1
ATOM 1431 C C . PRO A 1 188 ? 0.342 3.697 -14.600 1.00 97.62 188 PRO A C 1
ATOM 1433 O O . PRO A 1 188 ? -0.658 3.049 -14.277 1.00 97.62 188 PRO A O 1
ATOM 1436 N N . GLU A 1 189 ? 1.002 3.458 -15.736 1.00 97.94 189 GLU A N 1
ATOM 1437 C CA . GLU A 1 189 ? 0.542 2.537 -16.779 1.00 97.94 189 GLU A CA 1
ATOM 1438 C C . GLU A 1 189 ? 0.340 1.085 -16.272 1.00 97.94 189 GLU A C 1
ATOM 1440 O O . GLU A 1 189 ? -0.697 0.490 -16.580 1.00 97.94 189 GLU A O 1
ATOM 1445 N N . PRO A 1 190 ? 1.232 0.506 -15.441 1.00 98.19 190 PRO A N 1
ATOM 1446 C CA . PRO A 1 190 ? 1.014 -0.800 -14.814 1.00 98.19 190 PRO A CA 1
ATOM 1447 C C . PRO A 1 190 ? -0.262 -0.878 -13.969 1.00 98.19 190 PRO A C 1
ATOM 1449 O O . PRO A 1 190 ? -1.014 -1.845 -14.080 1.00 98.19 190 PRO A O 1
ATOM 1452 N N . CYS A 1 191 ? -0.552 0.141 -13.153 1.00 98.44 191 CYS A N 1
ATOM 1453 C CA . CYS A 1 191 ? -1.768 0.152 -12.335 1.00 98.44 191 CYS A CA 1
ATOM 1454 C C . CYS A 1 191 ? -3.031 0.345 -13.183 1.00 98.44 191 CYS A C 1
ATOM 1456 O O . CYS A 1 191 ? -4.062 -0.247 -12.871 1.00 98.44 191 CYS A O 1
ATOM 1458 N N . GLN A 1 192 ? -2.953 1.098 -14.287 1.00 98.44 192 GLN A N 1
ATOM 1459 C CA . GLN A 1 192 ? -4.029 1.170 -15.285 1.00 98.44 192 GLN A CA 1
ATOM 1460 C C . GLN A 1 192 ? -4.324 -0.191 -15.917 1.00 98.44 192 GLN A C 1
ATOM 1462 O O . GLN A 1 192 ? -5.483 -0.613 -15.959 1.00 98.44 192 GLN A O 1
ATOM 1467 N N . ALA A 1 193 ? -3.288 -0.884 -16.392 1.00 98.25 193 ALA A N 1
ATOM 1468 C CA . ALA A 1 193 ? -3.433 -2.192 -17.021 1.00 98.25 193 ALA A CA 1
ATOM 1469 C C . ALA A 1 193 ? -4.001 -3.229 -16.042 1.00 98.25 193 ALA A C 1
ATOM 1471 O O . ALA A 1 193 ? -4.918 -3.976 -16.391 1.00 98.25 193 ALA A O 1
ATOM 1472 N N . GLU A 1 194 ? -3.503 -3.239 -14.807 1.00 98.62 194 GLU A N 1
ATOM 1473 C CA . GLU A 1 194 ? -3.943 -4.193 -13.797 1.00 98.62 194 GLU A CA 1
ATOM 1474 C C . GLU A 1 194 ? -5.362 -3.908 -13.298 1.00 98.62 194 GLU A C 1
ATOM 1476 O O . GLU A 1 194 ? -6.166 -4.832 -13.209 1.00 98.62 194 GLU A O 1
ATOM 1481 N N . ALA A 1 195 ? -5.726 -2.642 -13.060 1.00 98.62 195 ALA A N 1
ATOM 1482 C CA . ALA A 1 195 ? -7.103 -2.285 -12.720 1.00 98.62 195 ALA A CA 1
ATOM 1483 C C . ALA A 1 195 ? -8.084 -2.759 -13.800 1.00 98.62 195 ALA A C 1
ATOM 1485 O O . ALA A 1 195 ? -9.100 -3.374 -13.480 1.00 98.62 195 ALA A O 1
ATOM 1486 N N . LYS A 1 196 ? -7.748 -2.543 -15.080 1.00 98.56 196 LYS A N 1
ATOM 1487 C CA . LYS A 1 196 ? -8.561 -3.005 -16.211 1.00 98.56 196 LYS A CA 1
ATOM 1488 C C . LYS A 1 196 ? -8.708 -4.528 -16.224 1.00 98.56 196 LYS A C 1
ATOM 1490 O O . LYS A 1 196 ? -9.811 -5.021 -16.455 1.00 98.56 196 LYS A O 1
ATOM 1495 N N . ARG A 1 197 ? -7.624 -5.272 -15.976 1.00 98.25 197 ARG A N 1
ATOM 1496 C CA . ARG A 1 197 ? -7.658 -6.740 -15.907 1.00 98.25 197 ARG A CA 1
ATOM 1497 C C . ARG A 1 197 ? -8.576 -7.220 -14.787 1.00 98.25 197 ARG A C 1
ATOM 1499 O O . ARG A 1 197 ? -9.497 -7.988 -15.035 1.00 98.25 197 ARG A O 1
ATOM 1506 N N . LEU A 1 198 ? -8.358 -6.720 -13.575 1.00 98.62 198 LEU A N 1
ATOM 1507 C CA . LEU A 1 198 ? -9.137 -7.082 -12.394 1.00 98.62 198 LEU A CA 1
ATOM 1508 C C . LEU A 1 198 ? -10.627 -6.750 -12.564 1.00 98.62 198 LEU A C 1
ATOM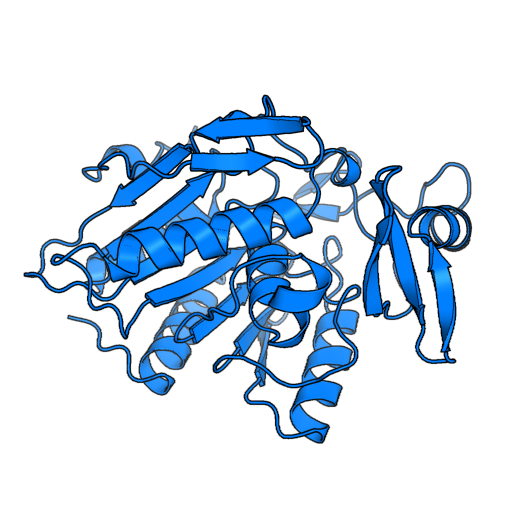 1510 O O . LEU A 1 198 ? -11.469 -7.578 -12.233 1.00 98.62 198 LEU A O 1
ATOM 1514 N N . GLN A 1 199 ? -10.964 -5.588 -13.134 1.00 98.50 199 GLN A N 1
ATOM 1515 C CA . GLN A 1 199 ? -12.352 -5.225 -13.451 1.00 98.50 199 GLN A CA 1
ATOM 1516 C C . GLN A 1 199 ? -12.969 -6.157 -14.496 1.00 98.50 199 GLN A C 1
ATOM 1518 O O . GLN A 1 199 ? -14.109 -6.585 -14.331 1.00 98.50 199 GLN A O 1
ATOM 1523 N N . GLY A 1 200 ? -12.218 -6.497 -15.550 1.00 98.31 200 GLY A N 1
ATOM 1524 C CA . GLY A 1 200 ? -12.654 -7.449 -16.576 1.00 98.31 200 GLY A CA 1
ATOM 1525 C C . GLY A 1 200 ? -12.928 -8.852 -16.026 1.00 98.31 200 GLY A C 1
ATOM 1526 O O . GLY A 1 200 ? -13.753 -9.572 -16.579 1.00 98.31 200 GLY A O 1
ATOM 1527 N N . GLU A 1 201 ? -12.288 -9.212 -14.913 1.00 98.06 201 GLU A N 1
ATOM 1528 C CA . GLU A 1 201 ? -12.497 -10.469 -14.186 1.00 98.06 201 GLU A CA 1
ATOM 1529 C C . GLU A 1 201 ? -13.498 -10.338 -13.012 1.00 98.06 201 GLU A C 1
ATOM 1531 O O . GLU A 1 201 ? -13.702 -11.287 -12.258 1.00 98.06 201 GLU A O 1
ATOM 1536 N N . GLY A 1 202 ? -14.159 -9.183 -12.862 1.00 98.06 202 GLY A N 1
ATOM 1537 C CA . GLY A 1 202 ? -15.218 -8.957 -11.871 1.00 98.06 202 GLY A CA 1
ATOM 1538 C C . GLY A 1 202 ? -14.737 -8.591 -10.463 1.00 98.06 202 GLY A C 1
ATOM 1539 O O . GLY A 1 202 ? -15.548 -8.530 -9.537 1.00 98.06 202 GLY A O 1
ATOM 1540 N N . SER A 1 203 ? -13.444 -8.325 -10.274 1.00 98.50 203 SER A N 1
ATOM 1541 C CA . SER A 1 203 ? -12.908 -7.918 -8.975 1.00 98.50 203 SER A CA 1
ATOM 1542 C C . SER A 1 203 ? -13.257 -6.466 -8.629 1.00 98.50 203 SER A C 1
ATOM 1544 O O . SER A 1 203 ? -13.244 -5.595 -9.504 1.00 98.50 203 SER A O 1
ATOM 1546 N N . PRO A 1 204 ? -13.529 -6.161 -7.344 1.00 98.19 204 PRO A N 1
ATOM 1547 C CA . PRO A 1 204 ? -13.994 -4.848 -6.903 1.00 98.19 204 PRO A CA 1
ATOM 1548 C C . PRO A 1 204 ? -12.840 -3.839 -6.796 1.00 98.19 204 PRO A C 1
ATOM 1550 O O . PRO A 1 204 ? -12.481 -3.401 -5.704 1.00 98.19 204 PRO A O 1
ATOM 1553 N N . VAL A 1 205 ? -12.242 -3.462 -7.927 1.00 98.75 205 VAL A N 1
ATOM 1554 C CA . VAL A 1 205 ? -11.181 -2.449 -7.982 1.00 98.75 205 VAL A CA 1
ATOM 1555 C C . VAL A 1 205 ? -11.647 -1.171 -8.675 1.00 98.75 205 VAL A C 1
ATOM 1557 O O . VAL A 1 205 ? -12.345 -1.195 -9.692 1.00 98.75 205 VAL A O 1
ATOM 1560 N N . LYS A 1 206 ? -11.223 -0.031 -8.134 1.00 98.69 206 LYS A N 1
ATOM 1561 C CA . LYS A 1 206 ? -11.352 1.291 -8.752 1.00 98.69 206 LYS A CA 1
ATOM 1562 C C . LYS A 1 206 ? -9.963 1.877 -8.959 1.00 98.69 206 LYS A C 1
ATOM 1564 O O . LYS A 1 206 ? -9.099 1.714 -8.104 1.00 98.69 206 LYS A O 1
ATOM 1569 N N . LEU A 1 207 ? -9.769 2.594 -10.060 1.00 98.69 207 LEU A N 1
ATOM 1570 C CA . LEU A 1 207 ? -8.567 3.382 -10.309 1.00 98.69 207 LEU A CA 1
ATOM 1571 C C . LEU A 1 207 ? -8.958 4.837 -10.537 1.00 98.69 207 LEU A C 1
ATOM 1573 O O . LEU A 1 207 ? -9.830 5.114 -11.357 1.00 98.69 207 LEU A O 1
ATOM 1577 N N . ASN A 1 208 ? -8.275 5.748 -9.851 1.00 98.75 208 ASN A N 1
ATOM 1578 C CA . ASN A 1 208 ? -8.374 7.181 -10.084 1.00 98.75 208 ASN A CA 1
ATOM 1579 C C . ASN A 1 208 ? -7.013 7.743 -10.490 1.00 98.75 208 ASN A C 1
ATOM 1581 O O . ASN A 1 208 ? -5.995 7.461 -9.854 1.00 98.75 208 ASN A O 1
ATOM 1585 N N . MET A 1 209 ? -7.010 8.545 -11.554 1.00 98.50 209 MET A N 1
ATOM 1586 C CA . MET A 1 209 ? -5.819 9.229 -12.042 1.00 98.50 209 MET A CA 1
ATOM 1587 C C . MET A 1 209 ? -5.886 10.706 -11.675 1.00 98.50 209 MET A C 1
ATOM 1589 O O . MET A 1 209 ? -6.743 11.427 -12.188 1.00 98.50 209 MET A O 1
ATOM 1593 N N . ILE A 1 210 ? -4.966 11.159 -10.829 1.00 98.50 210 ILE A N 1
ATOM 1594 C CA . ILE A 1 210 ? -4.862 12.561 -10.438 1.00 98.50 210 ILE A CA 1
ATOM 1595 C C . ILE A 1 210 ? -4.156 13.319 -11.563 1.00 98.50 210 ILE A C 1
ATOM 1597 O O . ILE A 1 210 ? -2.951 13.159 -11.794 1.00 98.50 210 ILE A O 1
ATOM 1601 N N . GLN A 1 211 ? -4.932 14.123 -12.286 1.00 98.19 211 GLN A N 1
ATOM 1602 C CA . GLN A 1 211 ? -4.486 14.828 -13.487 1.00 98.19 211 GLN A CA 1
ATOM 1603 C C . GLN A 1 211 ? -3.308 15.760 -13.188 1.00 98.19 211 GLN A C 1
ATOM 1605 O O . GLN A 1 211 ? -3.318 16.533 -12.227 1.00 98.19 211 GLN A O 1
ATOM 1610 N N . GLY A 1 212 ? -2.279 15.683 -14.028 1.00 97.81 212 GLY A N 1
ATOM 1611 C CA . GLY A 1 212 ? -1.063 16.484 -13.937 1.00 97.81 212 GLY A CA 1
ATOM 1612 C C . GLY A 1 212 ? -0.168 16.203 -12.728 1.00 97.81 212 GLY A C 1
ATOM 1613 O O . GLY A 1 212 ? 0.872 16.852 -12.614 1.00 97.81 212 GLY A O 1
ATOM 1614 N N . ALA A 1 213 ? -0.538 15.281 -11.837 1.00 98.12 213 ALA A N 1
ATOM 1615 C CA . ALA A 1 213 ? 0.175 15.057 -10.590 1.00 98.12 213 ALA A CA 1
ATOM 1616 C C . ALA A 1 213 ? 1.334 14.063 -10.734 1.00 98.12 213 ALA A C 1
ATOM 1618 O O . ALA A 1 213 ? 1.269 13.120 -11.518 1.00 98.12 213 ALA A O 1
ATOM 1619 N N . ASN A 1 214 ? 2.388 14.266 -9.946 1.00 97.62 214 ASN A N 1
ATOM 1620 C CA . ASN A 1 214 ? 3.534 13.361 -9.834 1.00 97.62 214 ASN A CA 1
ATOM 1621 C C . ASN A 1 214 ? 3.343 12.296 -8.727 1.00 97.62 214 ASN A C 1
ATOM 1623 O O . ASN A 1 214 ? 2.250 12.137 -8.183 1.00 97.62 214 ASN A O 1
ATOM 1627 N N . HIS A 1 215 ? 4.431 11.616 -8.343 1.00 97.50 215 HIS A N 1
ATOM 1628 C CA . HIS A 1 215 ? 4.450 10.579 -7.303 1.00 97.50 215 HIS A CA 1
ATOM 1629 C C . HIS A 1 215 ? 3.895 11.007 -5.938 1.00 97.50 215 HIS A C 1
ATOM 1631 O O . HIS A 1 215 ? 3.293 10.205 -5.227 1.00 97.50 215 HIS A O 1
ATOM 1637 N N . ASN A 1 216 ? 4.061 12.277 -5.570 1.00 96.12 216 ASN A N 1
ATOM 1638 C CA . ASN A 1 216 ? 3.570 12.847 -4.315 1.00 96.12 216 ASN A CA 1
ATOM 1639 C C . ASN A 1 216 ? 2.230 13.561 -4.508 1.00 96.12 216 ASN A C 1
ATOM 1641 O O . ASN A 1 216 ? 1.930 14.525 -3.808 1.00 96.12 216 ASN A O 1
ATOM 1645 N N . MET A 1 217 ? 1.453 13.155 -5.516 1.00 97.31 217 MET A N 1
ATOM 1646 C CA . MET A 1 217 ? 0.138 13.722 -5.811 1.00 97.31 217 MET A CA 1
ATOM 1647 C C . MET A 1 217 ? 0.205 15.257 -5.899 1.00 97.31 217 MET A C 1
ATOM 1649 O O . MET A 1 217 ? -0.585 15.979 -5.297 1.00 97.31 217 MET A O 1
ATOM 1653 N N . SER A 1 218 ? 1.238 15.761 -6.581 1.00 97.62 218 SER A N 1
ATOM 1654 C CA . SER A 1 218 ? 1.522 17.193 -6.681 1.00 97.62 218 SER A CA 1
ATOM 1655 C C . SER A 1 218 ? 1.624 17.639 -8.130 1.00 97.62 218 SER A C 1
ATOM 1657 O O . SER A 1 218 ? 2.295 16.990 -8.934 1.00 97.62 218 SER A O 1
ATOM 1659 N N . THR A 1 219 ? 1.036 18.783 -8.456 1.00 97.25 219 THR A N 1
ATOM 1660 C CA . THR A 1 219 ? 1.186 19.453 -9.757 1.00 97.25 219 THR A CA 1
ATOM 1661 C C . THR A 1 219 ? 2.288 20.517 -9.745 1.00 97.25 219 THR A C 1
ATOM 1663 O O . THR A 1 219 ? 2.704 20.992 -10.799 1.00 97.25 219 THR A O 1
ATOM 1666 N N . THR A 1 220 ? 2.801 20.865 -8.559 1.00 94.94 220 THR A N 1
ATOM 1667 C CA . THR A 1 220 ? 3.839 21.888 -8.355 1.00 94.94 220 THR A CA 1
ATOM 1668 C C . THR A 1 220 ? 4.917 21.434 -7.363 1.00 94.94 220 THR A C 1
ATOM 1670 O O . THR A 1 220 ? 4.781 20.411 -6.688 1.00 94.94 220 THR A O 1
ATOM 1673 N N . GLY A 1 221 ? 6.025 22.183 -7.285 1.00 91.31 221 GLY A N 1
ATOM 1674 C CA . GLY A 1 221 ? 7.114 21.927 -6.328 1.00 91.31 221 GLY A CA 1
ATOM 1675 C C . GLY A 1 221 ? 7.867 20.618 -6.570 1.00 91.31 221 GLY A C 1
ATOM 1676 O O . GLY A 1 221 ? 8.292 19.958 -5.625 1.00 91.31 221 GLY A O 1
ATOM 1677 N N . TRP A 1 222 ? 7.986 20.212 -7.832 1.00 93.25 222 TRP A N 1
ATOM 1678 C CA . TRP A 1 222 ? 8.607 18.949 -8.210 1.00 93.25 222 TRP A CA 1
ATOM 1679 C C . TRP A 1 222 ? 10.099 18.941 -7.897 1.00 93.25 222 TRP A C 1
ATOM 1681 O O . TRP A 1 222 ? 10.835 19.852 -8.273 1.00 93.25 222 TRP A O 1
ATOM 1691 N N . ILE A 1 223 ? 10.545 17.869 -7.247 1.00 94.19 223 ILE A N 1
ATOM 1692 C CA . ILE A 1 223 ? 11.959 17.622 -6.964 1.00 94.19 223 ILE A CA 1
ATOM 1693 C C . ILE A 1 223 ? 12.316 16.270 -7.555 1.00 94.19 223 ILE A C 1
ATOM 1695 O O . ILE A 1 223 ? 11.736 15.252 -7.176 1.00 94.19 223 ILE A O 1
ATOM 1699 N N . TYR A 1 224 ? 13.282 16.261 -8.465 1.00 96.19 224 TYR A N 1
ATOM 1700 C CA . TYR A 1 224 ? 13.816 15.040 -9.050 1.00 96.19 224 TYR A CA 1
ATOM 1701 C C . TYR A 1 224 ? 15.007 14.522 -8.240 1.00 96.19 224 TYR A C 1
ATOM 1703 O O . TYR A 1 224 ? 15.861 15.297 -7.811 1.00 96.19 224 TYR A O 1
ATOM 1711 N N . SER A 1 225 ? 15.096 13.204 -8.067 1.00 95.44 225 SER A N 1
ATOM 1712 C CA . SER A 1 225 ? 16.256 12.544 -7.467 1.00 95.44 225 SER A CA 1
ATOM 1713 C C . SER A 1 225 ? 16.718 11.386 -8.331 1.00 95.44 225 SER A C 1
ATOM 1715 O O . SER A 1 225 ? 15.943 10.489 -8.642 1.00 95.44 225 SER A O 1
ATOM 1717 N N . SER A 1 226 ? 18.007 11.357 -8.668 1.00 94.06 226 SER A N 1
ATOM 1718 C CA . SER A 1 226 ? 18.644 10.224 -9.351 1.00 94.06 226 SER A CA 1
ATOM 1719 C C . SER A 1 226 ? 18.946 9.046 -8.419 1.00 94.06 226 SER A C 1
ATOM 1721 O O . SER A 1 226 ? 19.249 7.952 -8.891 1.00 94.06 226 SER A O 1
ATOM 1723 N N . GLN A 1 227 ? 18.867 9.250 -7.101 1.00 93.31 227 GLN A N 1
ATOM 1724 C CA . GLN A 1 227 ? 19.291 8.261 -6.106 1.00 93.31 227 GLN A CA 1
ATOM 1725 C C . GLN A 1 227 ? 18.219 7.214 -5.812 1.00 93.31 227 GLN A C 1
ATOM 1727 O O . GLN A 1 227 ? 18.530 6.113 -5.353 1.00 93.31 227 GLN A O 1
ATOM 1732 N N . VAL A 1 228 ? 16.954 7.528 -6.091 1.00 94.94 228 VAL A N 1
ATOM 1733 C CA . VAL A 1 228 ? 15.873 6.580 -5.844 1.00 94.94 228 VAL A CA 1
ATOM 1734 C C . VAL A 1 228 ? 15.881 5.440 -6.847 1.00 94.94 228 VAL A C 1
ATOM 1736 O O . VAL A 1 228 ? 16.199 5.614 -8.024 1.00 94.94 228 VAL A O 1
ATOM 1739 N N . GLN A 1 229 ? 15.549 4.251 -6.358 1.00 95.25 229 GLN A N 1
ATOM 1740 C CA . GLN A 1 229 ? 15.435 3.056 -7.169 1.00 95.25 229 GLN A CA 1
ATOM 1741 C C . GLN A 1 229 ? 13.997 2.873 -7.643 1.00 95.25 229 GLN A C 1
ATOM 1743 O O . GLN A 1 229 ? 13.100 2.760 -6.816 1.00 95.25 229 GLN A O 1
ATOM 1748 N N . ARG A 1 230 ? 13.784 2.748 -8.950 1.00 93.94 230 ARG A N 1
ATOM 1749 C CA . ARG A 1 230 ? 12.477 2.461 -9.558 1.00 93.94 230 ARG A CA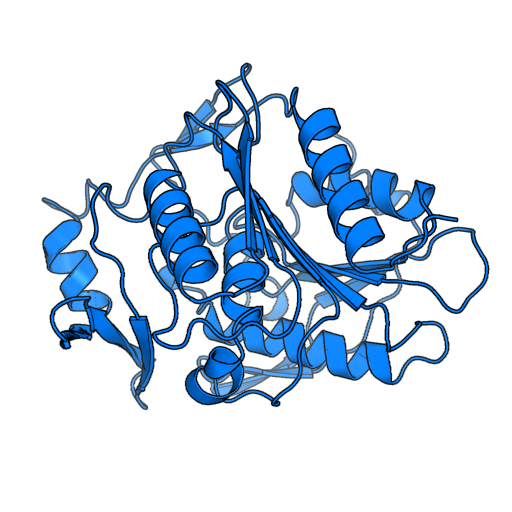 1
ATOM 1750 C C . ARG A 1 230 ? 12.495 1.176 -10.370 1.00 93.94 230 ARG A C 1
ATOM 1752 O O . ARG A 1 230 ? 13.567 0.674 -10.716 1.00 93.94 230 ARG A O 1
ATOM 1759 N N . MET A 1 231 ? 11.308 0.680 -10.705 1.00 93.69 231 MET A N 1
ATOM 1760 C CA . MET A 1 231 ? 11.187 -0.327 -11.754 1.00 93.69 231 MET A CA 1
ATOM 1761 C C . MET A 1 231 ? 11.437 0.323 -13.124 1.00 93.69 231 MET A C 1
ATOM 1763 O O . MET A 1 231 ? 11.029 1.470 -13.331 1.00 93.69 231 MET A O 1
ATOM 1767 N N . PRO A 1 232 ? 12.140 -0.356 -14.049 1.00 94.00 232 PRO A N 1
ATOM 1768 C CA . PRO A 1 232 ? 12.333 0.154 -15.400 1.00 94.00 232 PRO A CA 1
ATOM 1769 C C . PRO A 1 232 ? 11.006 0.433 -16.103 1.00 94.00 232 PRO A C 1
ATOM 1771 O O . PRO A 1 232 ? 10.086 -0.381 -16.047 1.00 94.00 232 PRO A O 1
ATOM 1774 N N . LYS A 1 233 ? 10.929 1.552 -16.830 1.00 92.81 233 LYS A N 1
ATOM 1775 C CA . LYS A 1 233 ? 9.758 1.849 -17.661 1.00 92.81 233 LYS A CA 1
ATOM 1776 C C . LYS A 1 233 ? 9.557 0.745 -18.703 1.00 92.81 233 LYS A C 1
ATOM 1778 O O . LYS A 1 233 ? 10.500 0.401 -19.417 1.00 92.81 233 LYS A O 1
ATOM 1783 N N . GLY A 1 234 ? 8.330 0.238 -18.808 1.00 90.69 234 GLY A N 1
ATOM 1784 C CA . GLY A 1 234 ? 7.965 -0.806 -19.770 1.00 90.69 234 GLY A CA 1
ATOM 1785 C C . GLY A 1 234 ? 8.444 -2.209 -19.394 1.00 90.69 234 GLY A C 1
ATOM 1786 O O . GLY A 1 234 ? 8.477 -3.081 -20.260 1.00 90.69 234 GLY A O 1
ATOM 1787 N N . ILE A 1 235 ? 8.840 -2.439 -18.136 1.00 94.81 235 ILE A N 1
ATOM 1788 C CA . ILE A 1 235 ? 8.961 -3.804 -17.617 1.00 94.81 235 ILE A CA 1
ATOM 1789 C C . ILE A 1 235 ? 7.595 -4.509 -17.764 1.00 94.81 235 ILE A C 1
ATOM 1791 O O . ILE A 1 235 ? 6.563 -3.871 -17.541 1.00 94.81 235 ILE A O 1
ATOM 1795 N N . PRO A 1 236 ? 7.540 -5.777 -18.209 1.00 96.12 236 PRO A N 1
ATOM 1796 C CA . PRO A 1 236 ? 6.269 -6.476 -18.330 1.00 96.12 236 PRO A CA 1
ATOM 1797 C C . PRO A 1 236 ? 5.661 -6.735 -16.950 1.00 96.12 236 PRO A C 1
ATOM 1799 O O . PRO A 1 236 ? 6.361 -6.756 -15.935 1.00 96.12 236 PRO A O 1
ATOM 1802 N N . ARG A 1 237 ? 4.352 -6.990 -16.933 1.00 97.25 237 ARG A N 1
ATOM 1803 C CA . ARG A 1 237 ? 3.660 -7.477 -15.740 1.00 97.25 237 ARG A CA 1
ATOM 1804 C C . ARG A 1 237 ? 4.233 -8.830 -15.326 1.00 97.25 237 ARG A C 1
ATOM 1806 O O . ARG A 1 237 ? 4.451 -9.717 -16.150 1.00 97.25 237 ARG A O 1
ATOM 1813 N N . MET A 1 238 ? 4.465 -8.961 -14.032 1.00 97.94 238 MET A N 1
ATOM 1814 C CA . MET A 1 238 ? 5.066 -10.109 -13.378 1.00 97.94 238 MET A CA 1
ATOM 1815 C C . MET A 1 238 ? 4.094 -10.634 -12.328 1.00 97.94 238 MET A C 1
ATOM 1817 O O . MET A 1 238 ? 3.587 -9.887 -11.491 1.00 97.94 238 MET A O 1
ATOM 1821 N N . PHE A 1 239 ? 3.869 -11.937 -12.337 1.00 98.31 239 PHE A N 1
ATOM 1822 C CA . PHE A 1 239 ? 3.079 -12.633 -11.339 1.00 98.31 239 PHE A CA 1
ATOM 1823 C C . PHE A 1 239 ? 4.006 -13.277 -10.317 1.00 98.31 239 PHE A C 1
ATOM 1825 O O . PHE A 1 239 ? 4.873 -14.075 -10.668 1.00 98.31 239 PHE A O 1
ATOM 1832 N N . MET A 1 240 ? 3.840 -12.930 -9.046 1.00 98.00 240 MET A N 1
ATOM 1833 C CA . MET A 1 240 ? 4.655 -13.466 -7.966 1.00 98.00 240 MET A CA 1
ATOM 1834 C C . MET A 1 240 ? 4.369 -14.959 -7.759 1.00 98.00 240 MET A C 1
ATOM 1836 O O . MET A 1 240 ? 3.231 -15.345 -7.506 1.00 98.00 240 MET A O 1
ATOM 1840 N N . ARG A 1 241 ? 5.412 -15.797 -7.812 1.00 97.00 241 ARG A N 1
ATOM 1841 C CA . ARG A 1 241 ? 5.329 -17.243 -7.517 1.00 97.00 241 ARG A CA 1
ATOM 1842 C C . ARG A 1 241 ? 5.897 -17.612 -6.146 1.00 97.00 241 ARG A C 1
ATOM 1844 O O . ARG A 1 241 ? 5.678 -18.724 -5.675 1.00 97.00 241 ARG A O 1
ATOM 1851 N N . GLY A 1 242 ? 6.581 -16.669 -5.502 1.00 95.19 242 GLY A N 1
ATOM 1852 C CA . GLY A 1 242 ? 7.167 -16.811 -4.171 1.00 95.19 242 GLY A CA 1
ATOM 1853 C C . GLY A 1 242 ? 8.690 -16.870 -4.212 1.00 95.19 242 GLY A C 1
ATOM 1854 O O . GLY A 1 242 ? 9.310 -16.784 -5.275 1.00 95.19 242 GLY A O 1
ATOM 1855 N N . ARG A 1 243 ? 9.301 -16.987 -3.032 1.00 94.25 243 ARG A N 1
ATOM 1856 C CA . ARG A 1 243 ? 10.751 -17.148 -2.891 1.00 94.25 243 ARG A CA 1
ATOM 1857 C C . ARG A 1 243 ? 11.131 -18.592 -2.613 1.00 94.25 243 ARG A C 1
ATOM 1859 O O . ARG A 1 243 ? 10.414 -19.287 -1.893 1.00 94.25 243 ARG A O 1
ATOM 1866 N N . ASP A 1 244 ? 12.267 -19.005 -3.163 1.00 93.12 244 ASP A N 1
ATOM 1867 C CA . ASP A 1 244 ? 12.916 -20.259 -2.782 1.00 93.12 244 ASP A CA 1
ATOM 1868 C C . ASP A 1 244 ? 13.718 -20.118 -1.477 1.00 93.12 244 ASP A C 1
ATOM 1870 O O . ASP A 1 244 ? 13.831 -19.032 -0.902 1.00 93.12 244 ASP A O 1
ATOM 1874 N N . ASP A 1 245 ? 14.305 -21.224 -1.020 1.00 88.94 245 ASP A N 1
ATOM 1875 C CA . ASP A 1 245 ? 15.081 -21.289 0.226 1.00 88.94 245 ASP A CA 1
ATOM 1876 C C . ASP A 1 245 ? 16.363 -20.436 0.191 1.00 88.94 245 ASP A C 1
ATOM 1878 O O . ASP A 1 245 ? 16.970 -20.170 1.226 1.00 88.94 245 ASP A O 1
ATOM 1882 N N . LYS A 1 246 ? 16.779 -19.973 -0.996 1.00 90.12 246 LYS A N 1
ATOM 1883 C CA . LYS A 1 246 ? 17.909 -19.050 -1.183 1.00 90.12 246 LYS A CA 1
ATOM 1884 C C . LYS A 1 246 ? 17.454 -17.587 -1.219 1.00 90.12 246 LYS A C 1
ATOM 1886 O O . LYS A 1 246 ? 18.281 -16.689 -1.383 1.00 90.12 246 LYS A O 1
ATOM 1891 N N . GLY A 1 247 ? 16.153 -17.328 -1.078 1.00 91.38 247 GLY A N 1
ATOM 1892 C CA . GLY A 1 247 ? 15.558 -15.996 -1.114 1.00 91.38 247 GLY A CA 1
ATOM 1893 C C . GLY A 1 247 ? 15.383 -15.421 -2.522 1.00 91.38 247 GLY A C 1
ATOM 1894 O O . GLY A 1 247 ? 15.070 -14.229 -2.652 1.00 91.38 247 GLY A O 1
ATOM 1895 N N . VAL A 1 248 ? 15.569 -16.222 -3.578 1.00 94.75 248 VAL A N 1
ATOM 1896 C CA . VAL A 1 248 ? 15.366 -15.781 -4.964 1.00 94.75 248 VAL A CA 1
ATOM 1897 C C . VAL A 1 248 ? 13.872 -15.687 -5.235 1.00 94.75 248 VAL A C 1
ATOM 1899 O O . VAL A 1 248 ? 13.133 -16.635 -4.990 1.00 94.75 248 VAL A O 1
ATOM 1902 N N . LEU A 1 249 ? 13.426 -14.531 -5.730 1.00 96.19 249 LEU A N 1
ATOM 1903 C CA . LEU A 1 249 ? 12.028 -14.306 -6.091 1.00 96.19 249 LEU A CA 1
ATOM 1904 C C . LEU A 1 249 ? 11.748 -14.866 -7.482 1.00 96.19 249 LEU A C 1
ATOM 1906 O O . LEU A 1 249 ? 12.292 -14.360 -8.467 1.00 96.19 249 LEU A O 1
ATOM 1910 N N . HIS A 1 250 ? 10.877 -15.868 -7.532 1.00 97.81 250 HIS A N 1
ATOM 1911 C CA . HIS A 1 250 ? 10.384 -16.487 -8.754 1.00 97.81 250 HIS A CA 1
ATOM 1912 C C . HIS A 1 250 ? 9.115 -15.784 -9.225 1.00 97.81 250 HIS A C 1
ATOM 1914 O O . HIS A 1 250 ? 8.235 -15.429 -8.432 1.00 97.81 250 HIS A O 1
ATOM 1920 N N . LEU A 1 251 ? 9.044 -15.573 -10.532 1.00 98.12 251 LEU A N 1
ATOM 1921 C CA . LEU A 1 251 ? 8.021 -14.803 -11.215 1.00 98.12 251 LEU A CA 1
ATOM 1922 C C . LEU A 1 251 ? 7.530 -15.576 -12.439 1.00 98.12 251 LEU A C 1
ATOM 1924 O O . LEU A 1 251 ? 8.243 -16.398 -13.012 1.00 98.12 251 LEU A O 1
ATOM 1928 N N . GLU A 1 252 ? 6.317 -15.266 -12.863 1.00 98.06 252 GLU A N 1
ATOM 1929 C CA . GLU A 1 252 ? 5.747 -15.726 -14.125 1.00 98.06 252 GLU A CA 1
ATOM 1930 C C . GLU A 1 252 ? 5.311 -14.507 -14.945 1.00 98.06 252 GLU A C 1
ATOM 1932 O O . GLU A 1 252 ? 4.806 -13.538 -14.379 1.00 98.06 252 GLU A O 1
ATOM 1937 N N . LEU A 1 253 ? 5.512 -14.525 -16.259 1.00 97.38 253 LEU A N 1
ATOM 1938 C CA . LEU A 1 253 ? 5.079 -13.456 -17.163 1.00 97.38 253 LEU A CA 1
ATOM 1939 C C . LEU A 1 253 ? 3.704 -13.764 -17.784 1.00 97.38 253 LEU A C 1
ATOM 1941 O O . LEU A 1 253 ? 3.101 -14.817 -17.552 1.00 97.38 253 LEU A O 1
ATOM 1945 N N . ASP A 1 254 ? 3.171 -12.824 -18.565 1.00 94.19 254 ASP A N 1
ATOM 1946 C CA . ASP A 1 254 ? 1.886 -12.995 -19.260 1.00 94.19 254 ASP A CA 1
ATOM 1947 C C . ASP A 1 254 ? 1.886 -14.165 -20.259 1.00 94.19 254 ASP A C 1
ATOM 1949 O O . ASP A 1 254 ? 0.872 -14.845 -20.392 1.00 94.19 254 ASP A O 1
ATOM 1953 N N . ASP A 1 255 ? 3.020 -14.441 -20.904 1.00 95.25 255 ASP A N 1
ATOM 1954 C CA . ASP A 1 255 ? 3.201 -15.555 -21.848 1.00 95.25 255 ASP A CA 1
ATOM 1955 C C . ASP A 1 255 ? 3.429 -16.920 -21.162 1.00 95.25 255 ASP A C 1
ATOM 1957 O O . ASP A 1 255 ? 3.605 -17.931 -21.839 1.00 95.25 255 ASP A O 1
ATOM 1961 N N . GLY A 1 256 ? 3.424 -16.958 -19.824 1.00 96.12 256 GLY A N 1
ATOM 1962 C CA . GLY A 1 256 ? 3.687 -18.157 -19.025 1.00 96.12 256 GLY A CA 1
ATOM 1963 C C . GLY A 1 256 ? 5.172 -18.446 -18.783 1.00 96.12 256 GLY A C 1
ATOM 1964 O O . GLY A 1 256 ? 5.492 -19.408 -18.081 1.00 96.12 256 GLY A O 1
ATOM 1965 N N . SER A 1 257 ? 6.085 -17.624 -19.311 1.00 97.19 257 SER A N 1
ATOM 1966 C CA . SER A 1 257 ? 7.520 -17.757 -19.055 1.00 97.19 257 SER A CA 1
ATOM 1967 C C . SER A 1 257 ? 7.820 -17.608 -17.564 1.00 97.19 257 SER A C 1
ATOM 1969 O O . SER A 1 257 ? 7.369 -16.659 -16.918 1.00 97.19 257 SER A O 1
ATOM 1971 N N . GLN A 1 258 ? 8.614 -18.531 -17.020 1.00 97.62 258 GLN A N 1
ATOM 1972 C CA . GLN A 1 258 ? 9.100 -18.470 -15.642 1.00 97.62 258 GLN A CA 1
ATOM 1973 C C . GLN A 1 258 ? 10.472 -17.802 -15.603 1.00 97.62 258 GLN A C 1
ATOM 1975 O O . GLN A 1 258 ? 11.390 -18.204 -16.315 1.00 97.62 258 GLN A O 1
ATOM 1980 N N . VAL A 1 259 ? 10.601 -16.776 -14.767 1.00 97.75 259 VAL A N 1
ATOM 1981 C CA . VAL A 1 259 ? 11.800 -15.936 -14.651 1.00 97.75 259 VAL A CA 1
ATOM 1982 C C . VAL A 1 259 ? 12.061 -15.607 -13.188 1.00 97.75 259 VAL A C 1
ATOM 1984 O O . VAL A 1 259 ? 11.171 -15.702 -12.345 1.00 97.75 259 VAL A O 1
ATOM 1987 N N . THR A 1 260 ? 13.272 -15.173 -12.857 1.00 97.25 260 THR A N 1
ATOM 1988 C CA . THR A 1 260 ? 13.553 -14.611 -11.532 1.00 97.25 260 THR A CA 1
ATOM 1989 C C . THR A 1 260 ? 13.506 -13.086 -11.562 1.00 97.25 260 THR A C 1
ATOM 1991 O O . THR A 1 260 ? 13.707 -12.451 -12.600 1.00 97.25 260 THR A O 1
ATOM 1994 N N . ALA A 1 261 ? 13.321 -12.454 -10.402 1.00 93.69 261 ALA A N 1
ATOM 1995 C CA . ALA A 1 261 ? 13.454 -10.999 -10.292 1.00 93.69 261 ALA A CA 1
ATOM 1996 C C . ALA A 1 261 ? 14.838 -10.500 -10.757 1.00 93.69 261 ALA A C 1
ATOM 1998 O O . ALA A 1 261 ? 14.956 -9.390 -11.277 1.00 93.69 261 ALA A O 1
ATOM 1999 N N . PHE A 1 262 ? 15.884 -11.320 -10.606 1.00 93.00 262 PHE A N 1
ATOM 2000 C CA . PHE A 1 262 ? 17.217 -10.994 -11.103 1.00 93.00 262 PHE A CA 1
ATOM 2001 C C . PHE A 1 262 ? 17.268 -10.972 -12.635 1.00 93.00 262 PHE A C 1
ATOM 2003 O O . PHE A 1 262 ? 17.807 -10.021 -13.202 1.00 93.00 262 PHE A O 1
ATOM 2010 N N . ASP A 1 263 ? 16.656 -11.953 -13.305 1.00 94.94 263 ASP A N 1
ATOM 2011 C CA . ASP A 1 263 ? 16.580 -11.996 -14.773 1.00 94.94 263 ASP A CA 1
ATOM 2012 C C . ASP A 1 263 ? 15.864 -10.763 -15.325 1.00 94.94 263 ASP A C 1
ATOM 2014 O O . ASP A 1 263 ? 16.327 -10.139 -16.284 1.00 94.94 263 ASP A O 1
ATOM 2018 N N . MET A 1 264 ? 14.785 -10.347 -14.658 1.00 95.19 264 MET A N 1
ATOM 2019 C CA . MET A 1 264 ? 14.018 -9.161 -15.031 1.00 95.19 264 MET A CA 1
ATOM 2020 C C . MET A 1 264 ? 14.844 -7.881 -14.924 1.00 95.19 264 MET A C 1
ATOM 2022 O O . MET A 1 264 ? 14.887 -7.079 -15.859 1.00 95.19 264 MET A O 1
ATOM 2026 N N . ILE A 1 265 ? 15.564 -7.693 -13.819 1.00 92.31 265 ILE A N 1
ATOM 2027 C CA . ILE A 1 265 ? 16.430 -6.523 -13.644 1.00 92.31 265 ILE A CA 1
ATOM 2028 C C . ILE A 1 265 ? 17.610 -6.550 -14.614 1.00 92.31 265 ILE A C 1
ATOM 2030 O O . ILE A 1 265 ? 17.957 -5.511 -15.172 1.00 92.31 265 ILE A O 1
ATOM 2034 N N . LYS A 1 266 ? 18.196 -7.720 -14.874 1.00 92.81 266 LYS A N 1
ATOM 2035 C CA . LYS A 1 266 ? 19.268 -7.878 -15.862 1.00 92.81 266 LYS A CA 1
ATOM 2036 C C . LYS A 1 266 ? 18.797 -7.507 -17.272 1.00 92.81 266 LYS A C 1
ATOM 2038 O O . LYS A 1 266 ? 19.524 -6.838 -18.000 1.00 92.81 266 LYS A O 1
ATOM 2043 N N . THR A 1 267 ? 17.583 -7.907 -17.635 1.00 94.50 267 THR A N 1
ATOM 2044 C CA . THR A 1 267 ? 17.021 -7.707 -18.978 1.00 94.50 267 THR A CA 1
ATOM 2045 C C . THR A 1 267 ? 16.543 -6.271 -19.190 1.00 94.50 267 THR A C 1
ATOM 2047 O O . THR A 1 267 ? 16.834 -5.653 -20.213 1.00 94.50 267 THR A O 1
ATOM 2050 N N . HIS A 1 268 ? 15.850 -5.698 -18.205 1.00 94.75 268 HIS A N 1
ATOM 2051 C CA . HIS A 1 268 ? 15.180 -4.402 -18.345 1.00 94.75 268 HIS A CA 1
ATOM 2052 C C . HIS A 1 268 ? 15.941 -3.236 -17.700 1.00 94.75 268 HIS A C 1
ATOM 2054 O O . HIS A 1 268 ? 15.638 -2.075 -17.978 1.00 94.75 268 HIS A O 1
ATOM 2060 N N . GLY A 1 269 ? 16.951 -3.507 -16.870 1.00 91.56 269 GLY A N 1
ATOM 2061 C CA . GLY A 1 269 ? 17.685 -2.488 -16.113 1.00 91.56 269 GLY A CA 1
ATOM 2062 C C . GLY A 1 269 ? 18.543 -1.550 -16.964 1.00 91.56 269 GLY A C 1
ATOM 2063 O O . GLY A 1 269 ? 18.913 -0.472 -16.500 1.00 91.56 269 GLY A O 1
ATOM 2064 N N . GLY A 1 270 ? 18.818 -1.907 -18.221 1.00 91.12 270 GLY A N 1
ATOM 2065 C CA . GLY A 1 270 ? 19.692 -1.139 -19.106 1.00 91.12 270 GLY A CA 1
ATOM 2066 C C . GLY A 1 270 ? 21.168 -1.216 -18.706 1.00 91.12 270 GLY A C 1
ATOM 2067 O O . GLY A 1 270 ? 21.538 -1.857 -17.720 1.00 91.12 270 GLY A O 1
ATOM 2068 N N . PHE A 1 271 ? 22.028 -0.552 -19.484 1.00 89.06 271 PHE A N 1
ATOM 2069 C CA . PHE A 1 271 ? 23.465 -0.522 -19.210 1.00 89.06 271 PHE A CA 1
ATOM 2070 C C . PHE A 1 271 ? 23.721 0.023 -17.799 1.00 89.06 271 PHE A C 1
ATOM 2072 O O . PHE A 1 271 ? 23.201 1.086 -17.447 1.00 89.06 271 PHE A O 1
ATOM 2079 N N . MET A 1 272 ? 24.475 -0.732 -16.994 1.00 86.81 272 MET A N 1
ATOM 2080 C CA . MET A 1 272 ? 24.808 -0.397 -15.602 1.00 86.81 272 MET A CA 1
ATOM 2081 C C . MET A 1 272 ? 23.585 -0.059 -14.724 1.00 86.81 272 MET A C 1
ATOM 2083 O O . MET A 1 272 ? 23.672 0.790 -13.841 1.00 86.81 272 MET A O 1
ATOM 2087 N N . LEU A 1 273 ? 22.434 -0.705 -14.964 1.00 88.69 273 LEU A N 1
ATOM 2088 C CA . LEU A 1 273 ? 21.174 -0.471 -14.237 1.00 88.69 273 LEU A CA 1
ATOM 2089 C C . LEU A 1 273 ? 20.638 0.973 -14.337 1.00 88.69 273 LEU A C 1
ATOM 2091 O O . LEU A 1 273 ? 19.843 1.415 -13.506 1.00 88.69 273 LEU A O 1
ATOM 2095 N N . SER A 1 274 ? 21.042 1.722 -15.365 1.00 89.50 274 SER A N 1
ATOM 2096 C CA . SER A 1 274 ? 20.638 3.122 -15.572 1.00 89.50 274 SER A CA 1
ATOM 2097 C C . SER A 1 274 ? 19.119 3.338 -15.608 1.00 89.50 274 SER A C 1
ATOM 2099 O O . SER A 1 274 ? 18.643 4.393 -15.190 1.00 89.50 274 SER A O 1
ATOM 2101 N N . LYS A 1 275 ? 18.334 2.343 -16.044 1.00 93.50 275 LYS A N 1
ATOM 2102 C CA . LYS A 1 275 ? 16.864 2.429 -16.096 1.00 93.50 275 LYS A CA 1
ATOM 2103 C C . LYS A 1 275 ? 16.182 2.139 -14.757 1.00 93.50 275 LYS A C 1
ATOM 2105 O O . LYS A 1 275 ? 14.997 2.424 -14.623 1.00 93.50 275 LYS A O 1
ATOM 2110 N N . THR A 1 276 ? 16.897 1.620 -13.755 1.00 92.94 276 THR A N 1
ATOM 2111 C CA . THR A 1 276 ? 16.331 1.329 -12.423 1.00 92.94 276 THR A CA 1
ATOM 2112 C C . THR A 1 276 ? 16.462 2.508 -11.458 1.00 92.94 276 THR A C 1
ATOM 2114 O O . THR A 1 276 ? 16.329 2.333 -10.247 1.00 92.94 276 THR A O 1
ATOM 2117 N N . ARG A 1 277 ? 16.825 3.694 -11.951 1.00 94.88 277 ARG A N 1
ATOM 2118 C CA . ARG A 1 277 ? 17.149 4.869 -11.138 1.00 94.88 277 ARG A CA 1
ATOM 2119 C C . ARG A 1 277 ? 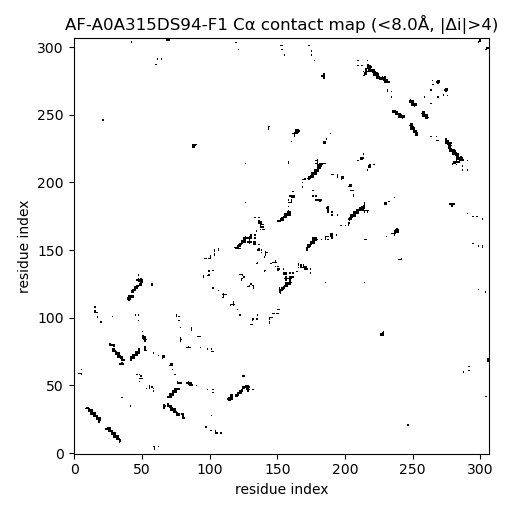16.375 6.089 -11.607 1.00 94.88 277 ARG A C 1
ATOM 2121 O O . ARG A 1 277 ? 16.023 6.190 -12.787 1.00 94.88 277 ARG A O 1
ATOM 2128 N N . GLY A 1 278 ? 16.162 7.018 -10.683 1.00 95.19 278 GLY A N 1
ATOM 2129 C CA . GLY A 1 278 ? 15.524 8.291 -10.980 1.00 95.19 278 GLY A CA 1
ATOM 2130 C C . GLY A 1 278 ? 14.033 8.321 -10.683 1.00 95.19 278 GLY A C 1
ATOM 2131 O O . GLY A 1 278 ? 13.357 7.298 -10.750 1.00 95.19 278 GLY A O 1
ATOM 2132 N N . GLY A 1 279 ? 13.534 9.510 -10.380 1.00 94.88 279 GLY A N 1
ATOM 2133 C CA . GLY A 1 279 ? 12.114 9.796 -10.239 1.00 94.88 279 GLY A CA 1
ATOM 2134 C C . GLY A 1 279 ? 11.882 11.143 -9.569 1.00 94.88 279 GLY A C 1
ATOM 2135 O O . GLY A 1 279 ? 12.751 11.671 -8.864 1.00 94.88 279 GLY A O 1
ATOM 2136 N N . THR A 1 280 ? 10.696 11.694 -9.778 1.00 95.38 280 THR A N 1
ATOM 2137 C CA . THR A 1 280 ? 10.214 12.891 -9.099 1.00 95.38 280 THR A CA 1
ATOM 2138 C C . THR A 1 280 ? 9.694 12.493 -7.722 1.00 95.38 280 THR A C 1
ATOM 2140 O O . THR A 1 280 ? 8.653 11.860 -7.594 1.00 95.38 280 THR A O 1
ATOM 2143 N N . ILE A 1 281 ? 10.451 12.836 -6.679 1.00 89.00 281 ILE A N 1
ATOM 2144 C CA . ILE A 1 281 ? 10.231 12.388 -5.293 1.00 89.00 281 ILE A CA 1
ATOM 2145 C C . ILE A 1 281 ? 9.698 13.484 -4.372 1.00 89.00 281 ILE A C 1
ATOM 2147 O O . ILE A 1 281 ? 9.426 13.220 -3.203 1.00 89.00 281 ILE A O 1
ATOM 2151 N N . GLY A 1 282 ? 9.630 14.722 -4.859 1.00 85.12 282 GLY A N 1
ATOM 2152 C CA . GLY A 1 282 ? 9.134 15.870 -4.106 1.00 85.12 282 GLY A CA 1
ATOM 2153 C C . GLY A 1 282 ? 7.905 16.486 -4.748 1.00 85.12 282 GLY A C 1
ATOM 2154 O O . GLY A 1 282 ? 7.614 16.268 -5.923 1.00 85.12 282 GLY A O 1
ATOM 2155 N N . GLY A 1 283 ? 7.185 17.262 -3.956 1.00 89.00 283 GLY A N 1
ATOM 2156 C CA . GLY A 1 283 ? 5.961 17.928 -4.361 1.00 89.00 283 GLY A CA 1
ATOM 2157 C C . GLY A 1 283 ? 5.328 18.644 -3.175 1.00 89.00 283 GLY A C 1
ATOM 2158 O O . GLY A 1 283 ? 5.667 18.355 -2.025 1.00 89.00 283 GLY A O 1
ATOM 2159 N N . THR A 1 284 ? 4.439 19.592 -3.454 1.00 94.19 284 THR A N 1
ATOM 2160 C CA . THR A 1 284 ? 3.713 20.371 -2.435 1.00 94.19 284 THR A CA 1
ATOM 2161 C C . THR A 1 284 ? 2.536 19.621 -1.811 1.00 94.19 284 THR A C 1
ATOM 2163 O O . THR A 1 284 ? 1.947 20.122 -0.859 1.00 94.19 284 THR A O 1
ATOM 2166 N N . TRP A 1 285 ? 2.192 18.442 -2.338 1.00 96.31 285 TRP A N 1
ATOM 2167 C CA . TRP A 1 285 ? 0.980 17.686 -2.022 1.00 96.31 285 TRP A CA 1
ATOM 2168 C C . TRP A 1 285 ? -0.309 18.488 -2.268 1.00 96.31 285 TRP A C 1
ATOM 2170 O O . TRP A 1 285 ? -1.317 18.272 -1.599 1.00 96.31 285 TRP A O 1
ATOM 2180 N N . ASP A 1 286 ? -0.311 19.390 -3.261 1.00 97.69 286 ASP A N 1
ATOM 2181 C CA . ASP A 1 286 ? -1.459 20.256 -3.573 1.00 97.69 286 ASP A CA 1
ATOM 2182 C C . ASP A 1 286 ? -2.745 19.487 -3.923 1.00 97.69 286 ASP A C 1
ATOM 2184 O O . ASP A 1 286 ? -3.841 20.020 -3.752 1.00 97.69 286 ASP A O 1
ATOM 2188 N N . LYS A 1 287 ? -2.640 18.218 -4.346 1.00 98.12 287 LYS A N 1
ATOM 2189 C CA . LYS A 1 287 ? -3.800 17.350 -4.608 1.00 98.12 287 LYS A CA 1
ATOM 2190 C C . LYS A 1 287 ? -4.181 16.437 -3.446 1.00 98.12 287 LYS A C 1
ATOM 2192 O O . LYS A 1 287 ? -5.115 15.653 -3.583 1.00 98.12 287 LYS A O 1
ATOM 2197 N N . PHE A 1 288 ? -3.535 16.532 -2.283 1.00 98.19 288 PHE A N 1
ATOM 2198 C CA . PHE A 1 288 ? -3.909 15.724 -1.118 1.00 98.19 288 PHE A CA 1
ATOM 2199 C C . PHE A 1 288 ? -5.397 15.838 -0.714 1.00 98.19 288 PHE A C 1
ATOM 2201 O O . PHE A 1 288 ? -5.983 14.810 -0.366 1.00 98.19 288 PHE A O 1
ATOM 2208 N N . PRO A 1 289 ? -6.066 17.008 -0.797 1.00 98.50 289 PRO A N 1
ATOM 2209 C CA . PRO A 1 289 ? -7.507 17.085 -0.544 1.00 98.50 289 PRO A CA 1
ATOM 2210 C C . PRO A 1 289 ? -8.344 16.189 -1.473 1.00 98.50 289 PRO A C 1
ATOM 2212 O O . PRO A 1 289 ? -9.261 15.518 -1.012 1.00 98.50 289 PRO A O 1
ATOM 2215 N N . GLU A 1 290 ? -7.990 16.109 -2.758 1.00 98.50 290 GLU A N 1
ATOM 2216 C CA . GLU A 1 290 ? -8.646 15.229 -3.737 1.00 98.50 290 GLU A CA 1
ATOM 2217 C C . GLU A 1 290 ? -8.377 13.751 -3.408 1.00 98.50 290 GLU A C 1
ATOM 2219 O O . GLU A 1 290 ? -9.296 12.937 -3.350 1.00 98.50 290 GLU A O 1
ATOM 2224 N N . VAL A 1 291 ? -7.121 13.418 -3.096 1.00 98.62 291 VAL A N 1
ATOM 2225 C CA . VAL A 1 291 ? -6.702 12.059 -2.709 1.00 98.62 291 VAL A CA 1
ATOM 2226 C C . VAL A 1 291 ? -7.418 11.582 -1.444 1.00 98.62 291 VAL A C 1
ATOM 2228 O O . VAL A 1 291 ? -7.920 10.461 -1.405 1.00 98.62 291 VAL A O 1
ATOM 2231 N N . SER A 1 292 ? -7.472 12.415 -0.402 1.00 98.50 292 SER A N 1
ATOM 2232 C CA . SER A 1 292 ? -8.121 12.055 0.862 1.00 98.50 292 SER A CA 1
ATOM 2233 C C . SER A 1 292 ? -9.634 11.893 0.697 1.00 98.50 292 SER A C 1
ATOM 2235 O O . SER A 1 292 ? -10.187 10.940 1.241 1.00 98.50 292 SER A O 1
ATOM 2237 N N . ALA A 1 293 ? -10.290 12.733 -0.113 1.00 98.62 293 ALA A N 1
ATOM 2238 C CA . ALA A 1 293 ? -11.710 12.581 -0.433 1.00 98.62 293 ALA A CA 1
ATOM 2239 C C . ALA A 1 293 ? -12.007 11.228 -1.103 1.00 98.62 293 ALA A C 1
ATOM 2241 O O . ALA A 1 293 ? -12.861 10.488 -0.621 1.00 98.62 293 ALA A O 1
ATOM 2242 N N . LEU A 1 294 ? -11.229 10.844 -2.124 1.00 98.81 294 LEU A N 1
ATOM 2243 C CA . LEU A 1 294 ? -11.363 9.538 -2.785 1.00 98.81 294 LEU A CA 1
ATOM 2244 C C . LEU A 1 294 ? -11.200 8.363 -1.810 1.00 98.81 294 LEU A C 1
ATOM 2246 O O . LEU A 1 294 ? -11.923 7.370 -1.906 1.00 98.81 294 LEU A O 1
ATOM 2250 N N . ILE A 1 295 ? -10.258 8.464 -0.867 1.00 98.88 295 ILE A N 1
ATOM 2251 C CA . ILE A 1 295 ? -10.043 7.436 0.159 1.00 98.88 295 ILE A CA 1
ATOM 2252 C C . ILE A 1 295 ? -11.255 7.341 1.088 1.00 98.88 295 ILE A C 1
ATOM 2254 O O . ILE A 1 295 ? -11.733 6.235 1.337 1.00 98.88 295 ILE A O 1
ATOM 2258 N N . PHE A 1 296 ? -11.781 8.464 1.580 1.00 98.69 296 PHE A N 1
ATOM 2259 C CA . PHE A 1 296 ? -12.948 8.450 2.463 1.00 98.69 296 PHE A CA 1
ATOM 2260 C C . PHE A 1 296 ? -14.212 7.954 1.761 1.00 98.69 296 PHE A C 1
ATOM 2262 O O . PHE A 1 296 ? -14.936 7.153 2.349 1.00 98.69 296 PHE A O 1
ATOM 2269 N N . ASP A 1 297 ? -14.442 8.341 0.507 1.00 98.69 297 ASP A N 1
ATOM 2270 C CA . ASP A 1 297 ? -15.563 7.840 -0.295 1.00 98.69 297 ASP A CA 1
ATOM 2271 C C . ASP A 1 297 ? -15.460 6.326 -0.511 1.00 98.69 297 ASP A C 1
ATOM 2273 O O . ASP A 1 297 ? -16.449 5.593 -0.426 1.00 98.69 297 ASP A O 1
ATOM 2277 N N . HIS A 1 298 ? -14.245 5.825 -0.750 1.00 98.75 298 HIS A N 1
ATOM 2278 C CA . HIS A 1 298 ? -13.997 4.394 -0.882 1.00 98.75 298 HIS A CA 1
ATOM 2279 C C . HIS A 1 298 ? -14.252 3.638 0.419 1.00 98.75 298 HIS A C 1
ATOM 2281 O O . HIS A 1 298 ? -14.985 2.647 0.402 1.00 98.75 298 HIS A O 1
ATOM 2287 N N . LEU A 1 299 ? -13.721 4.127 1.543 1.00 98.75 299 LEU A N 1
ATOM 2288 C CA . LEU A 1 299 ? -13.983 3.557 2.865 1.00 98.75 299 LEU A CA 1
ATOM 2289 C C . LEU A 1 299 ? -15.488 3.556 3.167 1.00 98.75 299 LEU A C 1
ATOM 2291 O O . LEU A 1 299 ? -16.032 2.521 3.554 1.00 98.75 299 LEU A O 1
ATOM 22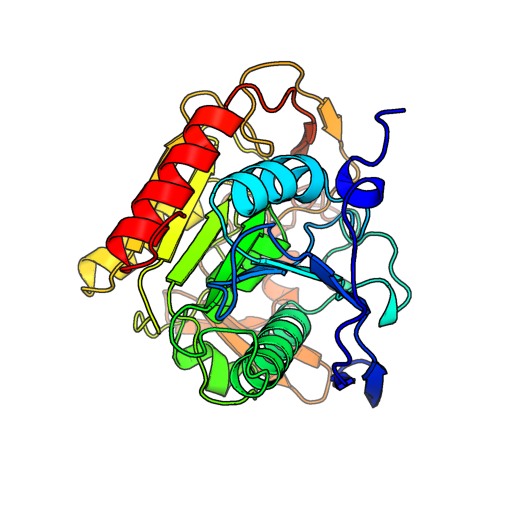95 N N . ALA A 1 300 ? -16.186 4.662 2.906 1.00 98.44 300 ALA A N 1
ATOM 2296 C CA . ALA A 1 300 ? -17.635 4.753 3.065 1.00 98.44 300 ALA A CA 1
ATOM 2297 C C . ALA A 1 300 ? -18.378 3.722 2.203 1.00 98.44 300 ALA A C 1
ATOM 2299 O O . ALA A 1 300 ? -19.273 3.036 2.693 1.00 98.44 300 ALA A O 1
ATOM 2300 N N . SER A 1 301 ? -17.958 3.526 0.948 1.00 98.12 301 SER A N 1
ATOM 2301 C CA . SER A 1 301 ? -18.537 2.502 0.068 1.00 98.12 301 SER A CA 1
ATOM 2302 C C . SER A 1 301 ? -18.274 1.062 0.534 1.00 98.12 301 SER A C 1
ATOM 2304 O O . SER A 1 301 ? -19.060 0.169 0.226 1.00 98.12 301 SER A O 1
ATOM 2306 N N . ALA A 1 302 ? -17.221 0.837 1.329 1.00 97.88 302 ALA A N 1
ATOM 2307 C CA . ALA A 1 302 ? -16.949 -0.421 2.033 1.00 97.88 302 ALA A CA 1
ATOM 2308 C C . ALA A 1 302 ? -17.656 -0.507 3.410 1.00 97.88 302 ALA A C 1
ATOM 2310 O O . ALA A 1 302 ? -17.404 -1.403 4.224 1.00 97.88 302 ALA A O 1
ATOM 2311 N N . GLY A 1 303 ? -18.561 0.435 3.690 1.00 97.94 303 GLY A N 1
ATOM 2312 C CA . GLY A 1 303 ? -19.372 0.501 4.899 1.00 97.94 303 GLY A CA 1
ATOM 2313 C C . GLY A 1 303 ? -18.618 1.000 6.128 1.00 97.94 303 GLY A C 1
ATOM 2314 O O . GLY A 1 303 ? -19.014 0.658 7.241 1.00 97.94 303 GLY A O 1
ATOM 2315 N N . PHE A 1 304 ? -17.505 1.712 5.961 1.00 98.38 304 PHE A N 1
ATOM 2316 C CA . PHE A 1 304 ? -16.892 2.447 7.061 1.00 98.38 304 PHE A CA 1
ATOM 2317 C C . PHE A 1 304 ? -17.687 3.733 7.308 1.00 98.38 304 PHE A C 1
ATOM 2319 O O . PHE A 1 304 ? -18.145 4.380 6.373 1.00 98.38 304 PHE A O 1
ATOM 2326 N N . THR A 1 305 ? -17.862 4.117 8.567 1.00 94.25 305 THR A N 1
ATOM 2327 C CA . THR A 1 305 ? -18.687 5.273 8.946 1.00 94.25 305 THR A CA 1
ATOM 2328 C C . THR A 1 305 ? -17.832 6.295 9.685 1.00 94.25 305 THR A C 1
ATOM 2330 O O . THR A 1 305 ? -17.419 6.003 10.811 1.00 94.25 305 THR A O 1
ATOM 2333 N N . PRO A 1 306 ? -17.550 7.466 9.088 1.00 85.19 306 PRO A N 1
ATOM 2334 C CA . PRO A 1 306 ? -16.931 8.573 9.804 1.00 85.19 306 PRO A CA 1
ATOM 2335 C C . PRO A 1 306 ? -17.775 8.989 11.015 1.00 85.19 306 PRO A C 1
ATOM 2337 O O . PRO A 1 306 ? -19.004 8.909 10.961 1.00 85.19 306 PRO A O 1
ATOM 2340 N N . ARG A 1 307 ? -17.123 9.431 12.091 1.00 83.88 307 ARG A N 1
ATOM 2341 C CA . ARG A 1 307 ? -17.766 9.888 13.331 1.00 83.88 307 ARG A CA 1
ATOM 2342 C C . ARG A 1 307 ? -17.248 11.247 13.762 1.00 83.88 307 ARG A C 1
ATOM 2344 O O . ARG A 1 307 ? -16.042 11.495 13.543 1.00 83.88 307 ARG A O 1
#

Solvent-accessible surface area (backbone atoms only — not comparable to full-atom values): 15821 Å² total; per-residue (Å²): 132,82,77,68,61,63,77,80,50,73,67,43,80,45,92,43,74,47,76,37,78,91,79,72,43,76,39,60,50,52,28,35,38,32,70,30,92,58,76,72,57,25,39,33,39,38,32,37,34,26,40,47,23,90,70,29,64,65,54,56,58,47,51,61,57,37,30,69,33,31,25,22,38,32,42,36,34,76,32,61,65,71,77,34,65,57,33,40,65,45,51,84,80,55,60,61,52,59,45,34,42,51,51,50,49,48,49,58,53,43,55,69,35,84,57,36,36,62,80,38,34,30,34,25,28,38,36,53,8,2,32,31,24,54,51,49,34,31,56,61,35,23,69,47,59,68,43,72,94,67,64,47,48,29,32,32,18,35,23,28,55,41,38,63,44,58,86,64,58,54,51,60,37,46,35,39,40,34,28,14,66,56,14,63,34,32,47,40,65,41,42,53,54,46,41,53,51,27,42,76,71,71,29,64,53,48,76,46,71,41,80,68,6,23,46,46,39,11,74,47,68,73,34,76,38,69,63,34,49,26,74,31,88,86,59,71,58,31,25,63,66,29,62,51,99,85,66,51,44,35,30,30,38,88,89,66,52,75,45,39,59,64,55,51,47,67,70,52,12,51,77,92,43,57,41,27,40,28,26,40,75,37,40,71,38,76,40,45,69,62,54,51,49,56,50,50,53,49,42,40,74,62,71,46,78,76,88

Secondary structure (DSSP, 8-state):
----GGGGS-EEEE--EEEETTTTEEEE-EEEEE--SSPSSEEEEEEE--TTGGG-HHHHHHHHHHHHTT-EEEEEESSGGGT-S--TT-GGGS-HHHHHHHHHHHHHHHHT-TTEEEEEEEEEEETHHHHHHHHHTBHHHHHHHT--S---SEEEEES---SEE-S---BSS-EEEEEETT-SSS-HHHHHHHHHHHHHTT--EEEEEETT--TTS-SSS-EEEEEEE-PPTTPPPEEEEEE-TT-PEEEEETT--EEEHHHHHHHHS-GGGGGGEEEEEE---TTHHHHHHHHHHHHHHTT----

pLDDT: mean 95.21, std 7.14, range [31.58, 98.94]

Nearest PDB structures (foldseek):
  7xri-assembly1_B  TM=6.728E-01  e=4.135E-09  Lactobacillus acidophilus
  7ep9-assembly1_C  TM=6.733E-01  e=6.481E-08  Fusobacterium nucleatum
  5dwd-assembly1_A  TM=6.149E-01  e=6.820E-09  Pelagibacterium halotolerans B2
  4ftw-assembly1_A-2  TM=6.295E-01  e=2.536E-08  Cereibacter sphaeroides 2.4.1
  4fhz-assembly1_A-2  TM=6.646E-01  e=2.908E-07  Cereibacter sphaeroides

Sequence (307 aa):
MAQNVLSSYPAEALEVTVFDVKLGKDIRLNTQLLAPTVPTPWQTVVLPSNCTGRDDHFWNLMVPAMLQKGFAVVLLDSFSPRGFSSVCANKFQMWQEARVVDAVAVLKKLQSDSRIDASKIALGGHSNGAVTSFLASFVESSKVVKTDALGFAAYFAVGAACDLTFKSSKLWAPLLLISGEKDDYTFPEPCQAEAKRLQGEGSPVKLNMIQGANHNMSTTGWIYSSQVQRMPKGIPRMFMRGRDDKGVLHLELDDGSQVTAFDMIKTHGGFMLSKTRGGTIGGTWDKFPEVSALIFDHLASAGFTPR

Radius of gyration: 18.06 Å; Cα contacts (8 Å, |Δi|>4): 696; chains: 1; bounding box: 44×43×44 Å

Foldseek 3Di:
DPPQLCVVFDWDFQWFWDQDLVVRGIFTWRKIKTFAPDAFLAQEEEEEAAQQFPPRVVCSLVVVVQSQQGHIYMYTRPAVSVPHRGCQLPVVVDDLLSLLQSVVRVLVSQLPDRSHDNQRYEYEYAHSSLQNQQLNFAQCSCVQSVHPSDHHLETEHQLYQQLEYAPDLDTPYAYEYEYECAEPQRHCVNVVVSQVVSVVVVHRYDYDYLYCAYRLSANDPWDKDQSGFGQFPPQFRWHWNHADSVRWTWTAGPVRDIDTPVRSQVVRLPDVNSRRTMTGPDHPSPCVVVVSVVVVVRSVVSVDHGD

Mean predicted aligned error: 3.47 Å